Protein AF-A0A965AU71-F1 (afdb_monomer_lite)

Foldseek 3Di:
DDQPQDAPCPVAAADEADEAEAREAEHEYFDQDQDEHEHCEEYAHYYLAYEDDWQYHYEYNAEYHYAHVAHQEFAESYEDEYAAVTEYEYEYDDAHEYEAFAQFHAAADQHRKRYEYYDQPHNYEYEYEYEQYEYEYFFEGYDDADYAEYKSYEAARYEYEYAAQYEYEHWFEFYAYDANHATERYEHHHQYEYEDNHPDDYAYYYHHFAHGHHHHYRYHQPPPDPRGHYYDYDPHD

pLDDT: mean 82.06, std 15.92, range [29.5, 98.69]

Secondary structure (DSSP, 8-state):
------EE--TT-B-S-EEEEEEEEEEEES-SSSS-EEE-S-EEEEEEEEEEPTT-EEEESS-EEEEE---SSSS-SEEE---TT-EEEEEE-TT-EEEEEEE--SSS-TT--SEEEE-SS-SSEEEEEESSSEEEEEEE----S--S---SEEEESEEEEESSS-EEEEEEEPPP--TT----SEEEETT-EEEE---SS---EEEEEEE--TTS-SEE----SSS--EEEE-S--

Structure (mmCIF, N/CA/C/O backbone):
data_AF-A0A965AU71-F1
#
_entry.id   AF-A0A965AU71-F1
#
loop_
_atom_site.group_PDB
_atom_site.id
_atom_site.type_symbol
_atom_site.label_atom_id
_atom_site.label_alt_id
_atom_site.label_comp_id
_atom_site.label_asym_id
_atom_site.label_entity_id
_atom_site.label_seq_id
_atom_site.pdbx_PDB_ins_code
_atom_site.Cartn_x
_atom_site.Cartn_y
_atom_site.Cartn_z
_atom_site.occupancy
_atom_site.B_iso_or_equiv
_atom_site.auth_seq_id
_atom_site.auth_comp_id
_atom_site.auth_asym_id
_atom_site.auth_atom_id
_atom_site.pdbx_PDB_model_num
ATOM 1 N N . MET A 1 1 ? -7.352 -20.863 -22.793 1.00 37.06 1 MET A 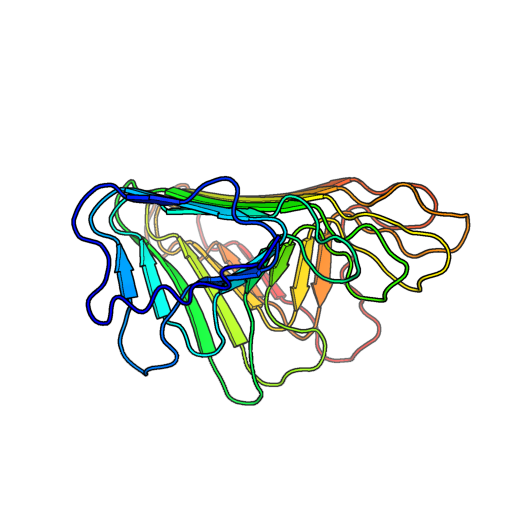N 1
ATOM 2 C CA . MET A 1 1 ? -8.181 -20.993 -21.578 1.00 37.06 1 MET A CA 1
ATOM 3 C C . MET A 1 1 ? -8.833 -19.645 -21.341 1.00 37.06 1 MET A C 1
ATOM 5 O O . MET A 1 1 ? -8.141 -18.645 -21.447 1.00 37.06 1 MET A O 1
ATOM 9 N N . SER A 1 2 ? -10.155 -19.608 -21.180 1.00 29.50 2 SER A N 1
ATOM 10 C CA . SER A 1 2 ? -10.911 -18.359 -21.026 1.00 29.50 2 SER A CA 1
ATOM 11 C C . SER A 1 2 ? -10.696 -17.820 -19.614 1.00 29.50 2 SER A C 1
ATOM 13 O O . SER A 1 2 ? -11.032 -18.515 -18.660 1.00 29.50 2 SER A O 1
ATOM 15 N N . ALA A 1 3 ? -10.133 -16.619 -19.484 1.00 33.50 3 ALA A N 1
ATOM 16 C CA . ALA A 1 3 ? -10.030 -15.927 -18.205 1.00 33.50 3 ALA A CA 1
ATOM 17 C C . ALA A 1 3 ? -11.443 -15.589 -17.706 1.00 33.50 3 ALA A C 1
ATOM 19 O O . ALA A 1 3 ? -12.205 -14.911 -18.397 1.00 33.50 3 ALA A O 1
ATOM 20 N N . ILE A 1 4 ? -11.809 -16.089 -16.527 1.00 35.84 4 ILE A N 1
ATOM 21 C CA . ILE A 1 4 ? -12.974 -15.599 -15.793 1.00 35.84 4 ILE A CA 1
ATOM 22 C C . ILE A 1 4 ? -12.465 -14.416 -14.971 1.00 35.84 4 ILE A C 1
ATOM 24 O O . ILE A 1 4 ? -12.012 -14.581 -13.845 1.00 35.84 4 ILE A O 1
ATOM 28 N N . GLY A 1 5 ? -12.504 -13.219 -15.559 1.00 35.56 5 GLY A N 1
ATOM 29 C CA . GLY A 1 5 ? -12.434 -11.979 -14.791 1.00 35.56 5 GLY A CA 1
ATOM 30 C C . GLY A 1 5 ? -13.733 -11.842 -14.001 1.00 35.56 5 GLY A C 1
ATOM 31 O O . GLY A 1 5 ? -14.741 -11.389 -14.539 1.00 35.56 5 GLY A O 1
ATOM 32 N N . GLY A 1 6 ? -13.742 -12.327 -12.761 1.00 40.03 6 GLY A N 1
ATOM 33 C CA . GLY A 1 6 ? -14.883 -12.206 -11.859 1.00 40.03 6 GLY A CA 1
ATOM 34 C C . GLY A 1 6 ? -14.802 -10.900 -11.077 1.00 40.03 6 GLY A C 1
ATOM 35 O O . GLY A 1 6 ? -13.859 -10.700 -10.318 1.00 40.03 6 GLY A O 1
ATOM 36 N N . SER A 1 7 ? -15.790 -10.017 -11.230 1.00 43.47 7 SER A N 1
ATOM 37 C CA . SER A 1 7 ? -16.005 -8.929 -10.276 1.00 43.47 7 SER A CA 1
ATOM 38 C C . SER A 1 7 ? -16.750 -9.484 -9.060 1.00 43.47 7 SER A C 1
ATOM 40 O O . SER A 1 7 ? -17.870 -9.988 -9.171 1.00 43.47 7 SER A O 1
ATOM 42 N N . LEU A 1 8 ? -16.133 -9.423 -7.877 1.00 53.59 8 LEU A N 1
ATOM 43 C CA . LEU A 1 8 ? -16.796 -9.821 -6.636 1.00 53.59 8 LEU A CA 1
ATOM 44 C C . LEU A 1 8 ? -17.618 -8.639 -6.103 1.00 53.59 8 LEU A C 1
ATOM 46 O O . LEU A 1 8 ? -17.153 -7.842 -5.293 1.00 53.59 8 LEU A O 1
ATOM 50 N N . GLY A 1 9 ? -18.854 -8.518 -6.583 1.00 44.34 9 GLY A N 1
ATOM 51 C CA . GLY A 1 9 ? -19.813 -7.514 -6.121 1.00 44.34 9 GLY A CA 1
ATOM 52 C C . GLY A 1 9 ? -20.724 -8.037 -5.011 1.00 44.34 9 GLY A C 1
ATOM 53 O O . GLY A 1 9 ? -21.905 -8.265 -5.259 1.00 44.34 9 GLY A O 1
ATOM 54 N N . VAL A 1 10 ? -20.220 -8.232 -3.787 1.00 50.44 10 VAL A N 1
ATOM 55 C CA . VAL A 1 10 ? -21.096 -8.520 -2.631 1.00 50.44 10 VAL A CA 1
ATOM 56 C C . VAL A 1 10 ? -21.539 -7.192 -2.017 1.00 50.44 10 VAL A C 1
ATOM 58 O O . VAL A 1 10 ? -20.874 -6.633 -1.157 1.00 50.44 10 VAL A O 1
ATOM 61 N N . ALA A 1 11 ? -22.661 -6.638 -2.473 1.00 45.75 11 ALA A N 1
ATOM 62 C CA . ALA A 1 11 ? -23.110 -5.286 -2.107 1.00 45.75 11 ALA A CA 1
ATOM 63 C C . ALA A 1 11 ? -23.282 -5.012 -0.589 1.00 45.75 11 ALA A C 1
ATOM 65 O O . ALA A 1 11 ? -23.458 -3.861 -0.210 1.00 45.75 11 ALA A O 1
ATOM 66 N N . ASN A 1 12 ? -23.205 -6.034 0.276 1.00 57.53 12 ASN A N 1
ATOM 67 C CA . ASN A 1 12 ? -23.340 -5.925 1.734 1.00 57.53 12 ASN A CA 1
ATOM 68 C C . ASN A 1 12 ? -22.156 -6.527 2.517 1.00 57.53 12 ASN A C 1
ATOM 70 O O . ASN A 1 12 ? -22.297 -6.821 3.704 1.00 57.53 12 ASN A O 1
ATOM 74 N N . GLY A 1 13 ? -20.999 -6.709 1.873 1.00 65.75 13 GLY A N 1
ATOM 75 C CA . GLY A 1 13 ? -19.811 -7.237 2.538 1.00 65.75 13 GLY A CA 1
ATOM 76 C C . GLY A 1 13 ? -19.739 -8.767 2.614 1.00 65.75 13 GLY A C 1
ATOM 77 O O . GLY A 1 13 ? -20.580 -9.476 2.061 1.00 65.75 13 GLY A O 1
ATOM 78 N N . VAL A 1 14 ? -18.709 -9.280 3.293 1.00 72.94 14 VAL A N 1
ATOM 79 C CA . VAL A 1 14 ? -18.477 -10.723 3.494 1.00 72.94 14 VAL A CA 1
ATOM 80 C C . VAL A 1 14 ? -18.813 -11.103 4.932 1.00 72.94 14 VAL A C 1
ATOM 82 O O . VAL A 1 14 ? -18.204 -10.593 5.871 1.00 72.94 14 VAL A O 1
ATOM 85 N N . ILE A 1 15 ? -19.762 -12.024 5.109 1.00 71.94 15 ILE A N 1
ATOM 86 C CA . ILE A 1 15 ? -20.088 -12.631 6.406 1.00 71.94 15 ILE A CA 1
ATOM 87 C C . ILE A 1 15 ? -19.659 -14.099 6.341 1.00 71.94 15 ILE A C 1
ATOM 89 O O . ILE A 1 15 ? -20.289 -14.895 5.648 1.00 71.94 15 ILE A O 1
ATOM 93 N N . GLY A 1 16 ? -18.580 -14.442 7.047 1.00 74.88 16 GLY A N 1
ATOM 94 C CA . GLY A 1 16 ? -17.940 -15.761 6.992 1.00 74.88 16 GLY A CA 1
ATOM 95 C C . GLY A 1 16 ? -16.579 -15.730 6.295 1.00 74.88 16 GLY A C 1
ATOM 96 O O . GLY A 1 16 ? -16.096 -14.662 5.929 1.00 74.88 16 GLY A O 1
ATOM 97 N N . ASN A 1 17 ? -15.966 -16.905 6.145 1.00 84.62 17 ASN A N 1
ATOM 98 C CA . ASN A 1 17 ? -14.625 -17.028 5.580 1.00 84.62 17 ASN A CA 1
ATOM 99 C C . ASN A 1 17 ? -14.702 -17.348 4.085 1.00 84.62 17 ASN A C 1
ATOM 101 O O . ASN A 1 17 ? -15.377 -18.301 3.691 1.00 84.62 17 ASN A O 1
ATOM 105 N N . VAL A 1 18 ? -14.018 -16.556 3.264 1.00 84.94 18 VAL A N 1
ATOM 106 C CA . VAL A 1 18 ? -13.970 -16.692 1.807 1.00 84.94 18 VAL A CA 1
ATOM 107 C C . VAL A 1 18 ? -12.518 -16.675 1.350 1.00 84.94 18 VAL A C 1
ATOM 109 O O . VAL A 1 18 ? -11.761 -15.764 1.677 1.00 84.94 18 VAL A O 1
ATOM 112 N N . GLU A 1 19 ? -12.149 -17.662 0.544 1.00 88.00 19 GLU A N 1
ATOM 113 C CA . GLU A 1 19 ? -10.845 -17.743 -0.104 1.00 88.00 19 GLU A CA 1
ATOM 114 C C . GLU A 1 19 ? -11.047 -17.848 -1.614 1.00 88.00 19 GLU A C 1
ATOM 116 O O . GLU A 1 19 ? -11.775 -18.714 -2.104 1.00 88.00 19 GLU A O 1
ATOM 121 N N . LEU A 1 20 ? -10.419 -16.931 -2.341 1.00 84.56 20 LEU A N 1
ATOM 122 C CA . LEU A 1 20 ? -10.340 -16.919 -3.791 1.00 84.56 20 LEU A CA 1
ATOM 123 C C . LEU A 1 20 ? -8.860 -16.926 -4.154 1.00 84.56 20 LEU A C 1
ATOM 125 O O . LEU A 1 20 ? -8.195 -15.911 -3.987 1.00 84.56 20 LEU A O 1
ATOM 129 N N . SER A 1 21 ? -8.338 -18.054 -4.614 1.00 84.88 21 SER A N 1
ATOM 130 C CA . SER A 1 21 ? -6.924 -18.227 -4.951 1.00 84.88 21 SER A CA 1
ATOM 131 C C . SER A 1 21 ? -6.742 -18.581 -6.425 1.00 84.88 21 SER A C 1
ATOM 133 O O . SER A 1 21 ? -7.677 -19.020 -7.096 1.00 84.88 21 SER A O 1
ATOM 135 N N . ASP A 1 22 ? -5.529 -18.347 -6.927 1.00 81.00 22 ASP A N 1
ATOM 136 C CA . ASP A 1 22 ? -5.089 -18.718 -8.275 1.00 81.00 22 ASP A CA 1
ATOM 137 C C . ASP A 1 22 ? -5.961 -18.152 -9.413 1.00 81.00 22 ASP A C 1
ATOM 139 O O . ASP A 1 22 ? -6.142 -18.776 -10.464 1.00 81.00 22 ASP A O 1
ATOM 143 N N . ILE A 1 23 ? -6.504 -16.941 -9.226 1.00 83.50 23 ILE A N 1
ATOM 144 C CA . ILE A 1 23 ? -7.216 -16.238 -10.296 1.00 83.50 23 ILE A CA 1
ATOM 145 C C . ILE A 1 23 ? -6.199 -15.806 -11.360 1.00 83.50 23 ILE A C 1
ATOM 147 O O . ILE A 1 23 ? -5.400 -14.894 -11.148 1.00 83.50 23 ILE A O 1
ATOM 151 N N . GLY A 1 24 ? -6.269 -16.436 -12.534 1.00 79.62 24 GLY A N 1
ATOM 152 C CA . GLY A 1 24 ? -5.516 -15.998 -13.709 1.00 79.62 24 GLY A CA 1
ATOM 153 C C . GLY A 1 24 ? -5.956 -14.598 -14.147 1.00 79.62 24 GLY A C 1
ATOM 154 O O . GLY A 1 24 ? -7.133 -14.370 -14.441 1.00 79.62 24 GLY A O 1
ATOM 155 N N . GLY A 1 25 ? -5.009 -13.666 -14.209 1.00 84.25 25 GLY A N 1
ATOM 156 C CA . GLY A 1 25 ? -5.242 -12.265 -14.555 1.00 84.25 25 GLY A CA 1
ATOM 157 C C . GLY A 1 25 ? -5.664 -11.369 -13.380 1.00 84.25 25 GLY A C 1
ATOM 158 O O . GLY A 1 25 ? -5.135 -11.463 -12.275 1.00 84.25 25 GLY A O 1
ATOM 159 N N . LEU A 1 26 ? -6.570 -10.423 -13.651 1.00 86.25 26 LEU A N 1
ATOM 160 C CA . LEU A 1 26 ? -6.932 -9.353 -12.717 1.00 86.25 26 LEU A CA 1
ATOM 161 C C . LEU A 1 26 ? -8.184 -9.683 -11.904 1.00 86.25 26 LEU A C 1
ATOM 163 O O . LEU A 1 26 ? -9.252 -9.907 -12.478 1.00 86.25 26 LEU A O 1
ATOM 167 N N . ALA A 1 27 ? -8.072 -9.593 -10.583 1.00 88.25 27 ALA A N 1
ATOM 168 C CA . ALA A 1 27 ? -9.206 -9.540 -9.673 1.00 88.25 27 ALA A CA 1
ATOM 169 C C . ALA A 1 27 ? -9.480 -8.085 -9.270 1.00 88.25 27 ALA A C 1
ATOM 171 O O . ALA A 1 27 ? -8.596 -7.392 -8.774 1.00 88.25 27 ALA A O 1
ATOM 172 N N . THR A 1 28 ? -10.715 -7.618 -9.447 1.00 85.56 28 THR A N 1
ATOM 173 C CA . THR A 1 28 ? -11.141 -6.309 -8.935 1.00 85.56 28 THR A CA 1
ATOM 174 C C . THR A 1 28 ? -12.034 -6.507 -7.721 1.00 85.56 28 THR A C 1
ATOM 176 O O . THR A 1 28 ? -13.064 -7.183 -7.779 1.00 85.56 28 THR A O 1
ATOM 179 N N . PHE A 1 29 ? -11.612 -5.907 -6.619 1.00 76.31 29 PHE A N 1
ATOM 180 C CA . PHE A 1 29 ? -12.233 -5.943 -5.314 1.00 76.31 29 PHE A CA 1
ATOM 181 C C . PHE A 1 29 ? -12.847 -4.580 -4.975 1.00 76.31 29 PHE A C 1
ATOM 183 O O . PHE A 1 29 ? -12.249 -3.537 -5.212 1.00 76.31 29 PHE A O 1
ATOM 190 N N . GLY A 1 30 ? -14.038 -4.586 -4.381 1.00 67.81 30 GLY A N 1
ATOM 191 C CA . GLY A 1 30 ? -14.764 -3.373 -4.009 1.00 67.81 30 GLY A CA 1
ATOM 192 C C . GLY A 1 30 ? -15.897 -3.034 -4.977 1.00 67.81 30 GLY A C 1
ATOM 193 O O . GLY A 1 30 ? -15.848 -3.316 -6.173 1.00 67.81 30 GLY A O 1
ATOM 194 N N . VAL A 1 31 ? -16.955 -2.441 -4.430 1.00 61.59 31 VAL A N 1
ATOM 195 C CA . VAL A 1 31 ? -18.098 -1.940 -5.197 1.00 61.59 31 VAL A CA 1
ATOM 196 C C . VAL A 1 31 ? -17.953 -0.424 -5.277 1.00 61.59 31 VAL A C 1
ATOM 198 O O . VAL A 1 31 ? -17.814 0.225 -4.243 1.00 61.59 31 VAL A O 1
ATOM 201 N N . ALA A 1 32 ? -17.991 0.141 -6.487 1.00 58.44 32 ALA A N 1
ATOM 202 C CA . ALA A 1 32 ? -17.970 1.586 -6.738 1.00 58.44 32 ALA A CA 1
ATOM 203 C C . ALA A 1 32 ? -19.308 2.241 -6.336 1.00 58.44 32 ALA A C 1
ATOM 205 O O . ALA A 1 32 ? -20.034 2.808 -7.151 1.00 58.44 32 ALA A O 1
ATOM 206 N N . THR A 1 33 ? -19.682 2.097 -5.071 1.00 54.28 33 THR A N 1
ATOM 207 C CA . THR A 1 33 ? -20.879 2.677 -4.466 1.00 54.28 33 THR A CA 1
ATOM 208 C C . THR A 1 33 ? -20.464 3.339 -3.165 1.00 54.28 33 THR A C 1
ATOM 210 O O . THR A 1 33 ? -19.615 2.811 -2.457 1.00 54.28 33 THR A O 1
ATOM 213 N N . SER A 1 34 ? -21.083 4.465 -2.815 1.00 54.94 34 SER A N 1
ATOM 214 C CA . SER A 1 34 ? -20.797 5.266 -1.613 1.00 54.94 34 SER A CA 1
ATOM 215 C C . SER A 1 34 ? -21.120 4.574 -0.273 1.00 54.94 34 SER A C 1
ATOM 217 O O . SER A 1 34 ? -21.373 5.244 0.726 1.00 54.94 34 SER A O 1
ATOM 219 N N . THR A 1 35 ? -21.203 3.246 -0.248 1.00 63.34 35 THR A N 1
ATOM 220 C CA . THR A 1 35 ? -21.517 2.417 0.915 1.00 63.34 35 THR A CA 1
ATOM 221 C C . THR A 1 35 ? -20.302 1.587 1.299 1.00 63.34 35 THR A C 1
ATOM 223 O O . THR A 1 35 ? -19.661 0.984 0.442 1.00 63.34 35 THR A O 1
ATOM 226 N N . ASN A 1 36 ? -20.017 1.528 2.600 1.00 73.44 36 ASN A N 1
ATOM 227 C CA . ASN A 1 36 ? -18.906 0.751 3.137 1.00 73.44 36 ASN A CA 1
ATOM 228 C C . ASN A 1 36 ? -19.080 -0.749 2.842 1.00 73.44 36 ASN A C 1
ATOM 230 O O . ASN A 1 36 ? -20.127 -1.330 3.124 1.00 73.44 36 ASN A O 1
ATOM 234 N N . TYR A 1 37 ? -18.024 -1.384 2.349 1.00 81.38 37 TYR A N 1
ATOM 235 C CA . TYR A 1 37 ? -17.887 -2.824 2.210 1.00 81.38 37 TYR A CA 1
ATOM 236 C C . TYR A 1 37 ? -17.273 -3.398 3.491 1.00 81.38 37 TYR A C 1
ATOM 238 O O . TYR A 1 37 ? -16.083 -3.223 3.754 1.00 81.38 37 TYR A O 1
ATOM 246 N N . SER A 1 38 ? -18.084 -4.061 4.315 1.00 84.94 38 SER A N 1
ATOM 247 C CA . SER A 1 38 ? -17.618 -4.647 5.577 1.00 84.94 38 SER A CA 1
ATOM 248 C C . SER A 1 38 ? -17.209 -6.108 5.402 1.00 84.94 38 SER A C 1
ATOM 250 O O . SER A 1 38 ? -17.919 -6.898 4.788 1.00 84.94 38 SER A O 1
ATOM 252 N N . ILE A 1 39 ? -16.073 -6.495 5.963 1.00 84.81 39 ILE A N 1
ATOM 253 C CA . ILE A 1 39 ? -15.628 -7.888 6.006 1.00 84.81 39 ILE A CA 1
ATOM 254 C C . ILE A 1 39 ? -15.743 -8.333 7.457 1.00 84.81 39 ILE A C 1
ATOM 256 O O . ILE A 1 39 ? -14.943 -7.913 8.281 1.00 84.81 39 ILE A O 1
ATOM 260 N N . GLY A 1 40 ? -16.766 -9.117 7.789 1.00 82.25 40 GLY A N 1
ATOM 261 C CA . GLY A 1 40 ? -16.994 -9.605 9.151 1.00 82.25 40 GLY A CA 1
ATOM 262 C C . GLY A 1 40 ? -16.248 -10.901 9.485 1.00 82.25 40 GLY A C 1
ATOM 263 O O . GLY A 1 40 ? -15.969 -11.141 10.655 1.00 82.25 40 GLY A O 1
ATOM 264 N N . GLY A 1 41 ? -15.949 -11.734 8.481 1.00 84.69 41 GLY A N 1
ATOM 265 C CA . GLY A 1 41 ? -15.092 -12.924 8.610 1.00 84.69 41 GLY A CA 1
ATOM 266 C C . GLY A 1 41 ? -13.742 -12.734 7.920 1.00 84.69 41 GLY A C 1
ATOM 267 O O . GLY A 1 41 ? -13.311 -11.602 7.727 1.00 84.69 41 GLY A O 1
ATOM 268 N N . ASP A 1 42 ? -13.077 -13.821 7.536 1.00 89.75 42 ASP A N 1
ATOM 269 C CA . ASP A 1 42 ? -11.808 -13.736 6.808 1.00 89.75 42 ASP A CA 1
ATOM 270 C C . ASP A 1 42 ? -12.036 -13.705 5.287 1.00 89.75 42 ASP A C 1
ATOM 272 O O . ASP A 1 42 ? -12.794 -14.505 4.746 1.00 89.75 42 ASP A O 1
ATOM 276 N N . LEU A 1 43 ? -11.363 -12.809 4.570 1.00 90.12 43 LEU A N 1
ATOM 277 C CA . LEU A 1 43 ? -11.359 -12.756 3.110 1.00 90.12 43 LEU A CA 1
ATOM 278 C C . LEU A 1 43 ? -9.925 -12.808 2.591 1.00 90.12 43 LEU A C 1
ATOM 280 O O . LEU A 1 43 ? -9.109 -11.950 2.912 1.00 90.12 43 LEU A O 1
ATOM 284 N N . THR A 1 44 ? -9.631 -13.786 1.741 1.00 92.25 44 THR A N 1
ATOM 285 C CA . THR A 1 44 ? -8.364 -13.874 1.007 1.00 92.25 44 THR A CA 1
ATOM 286 C C . THR A 1 44 ? -8.625 -13.858 -0.493 1.00 92.25 44 THR A C 1
ATOM 288 O O . THR A 1 44 ? -9.466 -14.609 -0.985 1.00 92.25 44 THR A O 1
ATOM 291 N N . VAL A 1 45 ? -7.910 -12.994 -1.212 1.00 91.81 45 VAL A N 1
ATOM 292 C CA . VAL A 1 45 ? -7.948 -12.871 -2.672 1.00 91.81 45 VAL A CA 1
ATOM 293 C C . VAL A 1 45 ? -6.524 -12.978 -3.208 1.00 91.81 45 VAL A C 1
ATOM 295 O O . VAL A 1 45 ? -5.680 -12.155 -2.871 1.00 91.81 45 VAL A O 1
ATOM 298 N N . GLY A 1 46 ? -6.269 -13.975 -4.047 1.00 93.50 46 GLY A N 1
ATOM 299 C CA . GLY A 1 46 ? -5.016 -14.216 -4.752 1.00 93.50 46 GLY A CA 1
ATOM 300 C C . GLY A 1 46 ? -5.238 -14.229 -6.262 1.00 93.50 46 GLY A C 1
ATOM 301 O O . GLY A 1 46 ? -6.054 -15.005 -6.766 1.00 93.50 46 GLY A O 1
ATOM 302 N N . ALA A 1 47 ? -4.514 -13.374 -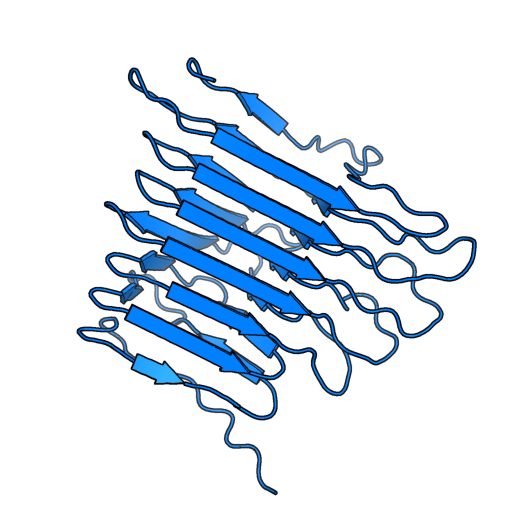6.980 1.00 92.38 47 ALA A N 1
ATOM 303 C CA . ALA A 1 47 ? -4.582 -13.255 -8.434 1.00 92.38 47 ALA A CA 1
ATOM 304 C C . ALA A 1 47 ? -3.209 -12.888 -9.027 1.00 92.38 47 ALA A C 1
ATOM 306 O O . ALA A 1 47 ? -2.250 -12.641 -8.292 1.00 92.38 47 ALA A O 1
ATOM 307 N N . GLU A 1 48 ? -3.095 -12.812 -10.355 1.00 91.38 48 GLU A N 1
ATOM 308 C CA . GLU A 1 48 ? -1.913 -12.189 -10.975 1.00 91.38 48 GLU A CA 1
ATOM 309 C C . GLU A 1 48 ? -1.828 -10.699 -10.610 1.00 91.38 48 GLU A C 1
ATOM 311 O O . GLU A 1 48 ? -0.758 -10.201 -10.274 1.00 91.38 48 GLU A O 1
ATOM 316 N N . GLY A 1 49 ? -2.967 -10.001 -10.606 1.00 91.44 49 GLY A N 1
ATOM 317 C CA . GLY A 1 49 ? -3.083 -8.647 -10.069 1.00 91.44 49 GLY A CA 1
ATOM 318 C C . GLY A 1 49 ? -4.388 -8.450 -9.306 1.00 91.44 49 GLY A C 1
ATOM 319 O O . GLY A 1 49 ? -5.420 -9.009 -9.686 1.00 91.44 49 GLY A O 1
ATOM 320 N N . VAL A 1 50 ? -4.360 -7.641 -8.251 1.00 93.31 50 VAL A N 1
ATOM 321 C CA . VAL A 1 50 ? -5.537 -7.316 -7.435 1.00 93.31 50 VAL A CA 1
ATOM 322 C C . VAL A 1 50 ? -5.733 -5.808 -7.392 1.00 93.31 50 VAL A C 1
ATOM 324 O O . VAL A 1 50 ? -4.821 -5.081 -7.032 1.00 93.31 50 VAL A O 1
ATOM 327 N N . VAL A 1 51 ? -6.935 -5.333 -7.710 1.00 92.62 51 VAL A N 1
ATOM 328 C CA . VAL A 1 51 ? -7.275 -3.903 -7.677 1.00 92.62 51 VAL A CA 1
ATOM 329 C C . VAL A 1 51 ? -8.378 -3.673 -6.663 1.00 92.62 51 VAL A C 1
ATOM 331 O O . VAL A 1 51 ? -9.465 -4.223 -6.817 1.00 92.62 51 VAL A O 1
ATOM 334 N N . VAL A 1 52 ? -8.147 -2.821 -5.670 1.00 92.44 52 VAL A N 1
ATOM 335 C CA . VAL A 1 52 ? -9.226 -2.205 -4.898 1.00 92.44 52 VAL A CA 1
ATOM 336 C C . VAL A 1 52 ? -9.790 -1.057 -5.722 1.00 92.44 52 VAL A C 1
ATOM 338 O O . VAL A 1 52 ? -9.083 -0.101 -6.027 1.00 92.44 52 VAL A O 1
ATOM 341 N N . ALA A 1 53 ? -11.055 -1.168 -6.116 1.00 90.75 53 ALA A N 1
ATOM 342 C CA . ALA A 1 53 ? -11.701 -0.223 -7.012 1.00 90.75 53 ALA A CA 1
ATOM 343 C C . ALA A 1 53 ? -11.739 1.196 -6.428 1.00 90.75 53 ALA A C 1
ATOM 345 O O . ALA A 1 53 ? -11.953 1.396 -5.230 1.00 90.75 53 ALA A O 1
ATOM 346 N N . ALA A 1 54 ? -11.612 2.192 -7.303 1.00 90.62 54 ALA A N 1
ATOM 347 C CA . ALA A 1 54 ? -11.729 3.584 -6.905 1.00 90.62 54 ALA A CA 1
ATOM 348 C C . ALA A 1 54 ? -13.102 3.885 -6.281 1.00 90.62 54 ALA A C 1
ATOM 350 O O . ALA A 1 54 ? -14.129 3.355 -6.714 1.00 90.62 54 ALA A O 1
ATOM 351 N N . ASN A 1 55 ? -13.117 4.773 -5.285 1.00 90.50 55 ASN A N 1
ATOM 352 C CA . ASN A 1 55 ? -14.293 5.100 -4.471 1.00 90.50 55 ASN A CA 1
ATOM 353 C C . ASN A 1 55 ? -14.821 3.948 -3.600 1.00 90.50 55 ASN A C 1
ATOM 355 O O . ASN A 1 55 ? -15.913 4.060 -3.041 1.00 90.50 55 ASN A O 1
ATOM 359 N N . ALA A 1 56 ? -14.073 2.850 -3.467 1.00 89.81 56 ALA A N 1
ATOM 360 C CA . ALA A 1 56 ? -14.408 1.812 -2.506 1.00 89.81 56 ALA A CA 1
ATOM 361 C C . ALA A 1 56 ? -14.048 2.267 -1.087 1.00 89.81 56 ALA A C 1
ATOM 363 O O . ALA A 1 56 ? -12.968 2.803 -0.847 1.00 89.81 56 ALA A O 1
ATOM 364 N N . ALA A 1 57 ? -14.933 1.995 -0.132 1.00 90.56 57 ALA A N 1
ATOM 365 C CA . ALA A 1 57 ? -14.648 2.129 1.290 1.00 90.56 57 ALA A CA 1
ATOM 366 C C . ALA A 1 57 ? -14.728 0.747 1.937 1.00 90.56 57 ALA A C 1
ATOM 368 O O . ALA A 1 57 ? -15.813 0.190 2.062 1.00 90.56 57 ALA A O 1
ATOM 369 N N . VAL A 1 58 ? -13.596 0.167 2.318 1.00 90.19 58 VAL A N 1
ATOM 370 C CA . VAL A 1 58 ? -13.496 -1.199 2.845 1.00 90.19 58 VAL A CA 1
ATOM 371 C C . VAL A 1 58 ? -13.195 -1.149 4.335 1.00 90.19 58 VAL A C 1
ATOM 373 O O . VAL A 1 58 ? -12.255 -0.483 4.761 1.00 90.19 58 VAL A O 1
ATOM 376 N N . ILE A 1 59 ? -13.971 -1.883 5.131 1.00 90.50 59 ILE A N 1
ATOM 377 C CA . ILE A 1 59 ? -13.769 -2.009 6.576 1.00 90.50 59 ILE A CA 1
ATOM 378 C C . ILE A 1 59 ? -13.573 -3.484 6.920 1.00 90.50 59 ILE A C 1
ATOM 380 O O . ILE A 1 59 ? -14.515 -4.277 6.872 1.00 90.50 59 ILE A O 1
ATOM 384 N N . ALA A 1 60 ? -12.349 -3.841 7.292 1.00 90.56 60 ALA A N 1
ATOM 385 C CA . ALA A 1 60 ? -11.982 -5.165 7.765 1.00 90.56 60 ALA A CA 1
ATOM 386 C C . ALA A 1 60 ? -12.317 -5.302 9.262 1.00 90.56 60 ALA A C 1
ATOM 388 O O . ALA A 1 60 ? -11.630 -4.764 10.136 1.00 90.56 60 ALA A O 1
ATOM 389 N N . GLY A 1 61 ? -13.430 -5.984 9.538 1.00 88.44 61 GLY A N 1
ATOM 390 C CA . GLY A 1 61 ? -13.830 -6.464 10.861 1.00 88.44 61 GLY A CA 1
ATOM 391 C C . GLY A 1 61 ? -13.288 -7.865 11.176 1.00 88.44 61 GLY A C 1
ATOM 392 O O . GLY A 1 61 ? -13.056 -8.152 12.343 1.00 88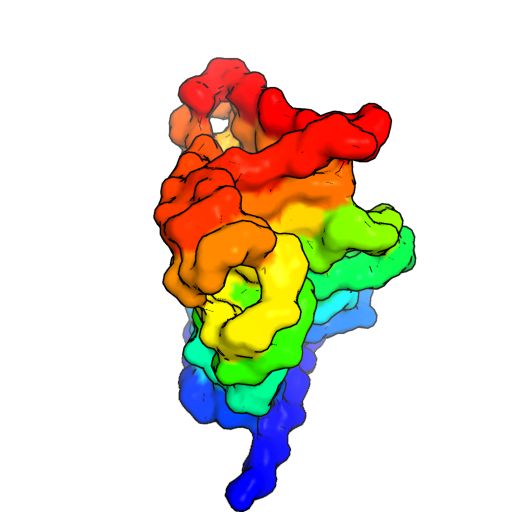.44 61 GLY A O 1
ATOM 393 N N . GLY A 1 62 ? -13.015 -8.693 10.163 1.00 88.94 62 GLY A N 1
ATOM 394 C CA . GLY A 1 62 ? -12.148 -9.880 10.208 1.00 88.94 62 GLY A CA 1
ATOM 395 C C . GLY A 1 62 ? -10.904 -9.691 9.329 1.00 88.94 62 GLY A C 1
ATOM 396 O O . GLY A 1 62 ? -10.612 -8.560 8.930 1.00 88.94 62 GLY A O 1
ATOM 397 N N . ASN A 1 63 ? -10.135 -10.748 9.049 1.00 93.19 63 ASN A N 1
ATOM 398 C CA . ASN A 1 63 ? -8.876 -10.592 8.312 1.00 93.19 63 ASN A CA 1
ATOM 399 C C . ASN A 1 63 ? -9.108 -10.393 6.808 1.00 93.19 63 ASN A C 1
ATOM 401 O O . ASN A 1 63 ? -9.916 -11.089 6.204 1.00 93.19 63 ASN A O 1
ATOM 405 N N . LEU A 1 64 ? -8.366 -9.479 6.185 1.00 94.00 64 LEU A N 1
ATOM 406 C CA . LEU A 1 64 ? -8.354 -9.269 4.738 1.00 94.00 64 LEU A CA 1
ATOM 407 C C . LEU A 1 64 ? -6.937 -9.471 4.199 1.00 94.00 64 LEU A C 1
ATOM 409 O O . LEU A 1 64 ? -6.017 -8.775 4.614 1.00 94.00 64 LEU A O 1
ATOM 413 N N . ALA A 1 65 ? -6.761 -10.371 3.237 1.00 95.62 65 ALA A N 1
ATOM 414 C CA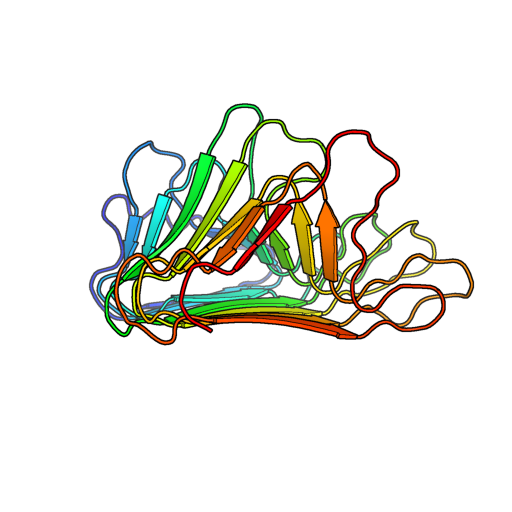 . ALA A 1 65 ? -5.508 -10.555 2.515 1.00 95.62 65 ALA A CA 1
ATOM 415 C C . ALA A 1 65 ? -5.729 -10.409 1.006 1.00 95.62 65 ALA A C 1
ATOM 417 O O . ALA A 1 65 ? -6.523 -11.137 0.414 1.00 95.62 65 ALA A O 1
ATOM 418 N N . LEU A 1 66 ? -5.015 -9.474 0.383 1.00 95.88 66 LEU A N 1
ATOM 419 C CA . LEU A 1 66 ? -4.992 -9.248 -1.059 1.00 95.88 66 LEU A CA 1
ATOM 420 C C . LEU A 1 66 ? -3.585 -9.561 -1.567 1.00 95.88 66 LEU A C 1
ATOM 422 O O . LEU A 1 66 ? -2.624 -8.927 -1.138 1.00 95.88 66 LEU A O 1
ATOM 426 N N . THR A 1 67 ? -3.466 -10.558 -2.441 1.00 96.75 67 THR A N 1
ATOM 427 C CA . THR A 1 67 ? -2.191 -11.025 -2.989 1.00 96.75 67 THR A CA 1
ATOM 428 C C . THR A 1 67 ? -2.175 -10.929 -4.510 1.00 96.75 67 THR A C 1
ATOM 430 O O . THR A 1 67 ? -2.936 -11.618 -5.188 1.00 96.75 67 THR A O 1
ATOM 433 N N . GLY A 1 68 ? -1.285 -10.092 -5.038 1.00 95.06 68 GLY A N 1
ATOM 434 C CA . GLY A 1 68 ? -0.958 -10.010 -6.457 1.00 95.06 68 GLY A CA 1
ATOM 435 C C . GLY A 1 68 ? 0.378 -10.681 -6.734 1.00 95.06 68 GLY A C 1
ATOM 436 O O . GLY A 1 68 ? 1.383 -10.331 -6.124 1.00 95.06 68 GLY A O 1
ATOM 437 N N . THR A 1 69 ? 0.399 -11.656 -7.634 1.00 91.69 69 THR A N 1
ATOM 438 C CA . THR A 1 69 ? 1.599 -12.465 -7.917 1.00 91.69 69 THR A CA 1
ATOM 439 C C . THR A 1 69 ? 2.444 -11.947 -9.080 1.00 91.69 69 THR A C 1
ATOM 441 O O . THR A 1 69 ? 3.519 -12.490 -9.333 1.00 91.69 69 THR A O 1
ATOM 444 N N . GLY A 1 70 ? 1.994 -10.879 -9.735 1.00 86.12 70 GLY A N 1
ATOM 445 C CA . GLY A 1 70 ? 2.629 -10.283 -10.899 1.00 86.12 70 GLY A CA 1
ATOM 446 C C . GLY A 1 70 ? 1.856 -10.614 -12.163 1.00 86.12 70 GLY A C 1
ATOM 447 O O . GLY A 1 70 ? 1.650 -11.776 -12.517 1.00 86.12 70 GLY A O 1
ATOM 448 N N . ARG A 1 71 ? 1.406 -9.569 -12.858 1.00 81.19 71 ARG A N 1
ATOM 449 C CA . ARG A 1 71 ? 0.643 -9.713 -14.098 1.00 81.19 71 ARG A CA 1
ATOM 450 C C . ARG A 1 71 ? 1.535 -10.190 -15.224 1.00 81.19 71 ARG A C 1
ATOM 452 O O . ARG A 1 71 ? 2.644 -9.688 -15.409 1.00 81.19 71 ARG A O 1
ATOM 459 N N . THR A 1 72 ? 0.993 -11.090 -16.043 1.00 76.06 72 THR A N 1
ATOM 460 C CA . THR A 1 72 ? 1.574 -11.395 -17.351 1.00 76.06 72 THR A CA 1
ATOM 461 C C . THR A 1 72 ? 1.443 -10.145 -18.236 1.00 76.06 72 THR A C 1
ATOM 463 O O . THR A 1 72 ? 0.443 -9.962 -18.930 1.00 76.06 72 THR A O 1
ATOM 466 N N . GLY A 1 73 ? 2.402 -9.220 -18.145 1.00 76.94 73 GLY A N 1
ATOM 467 C CA . GLY A 1 73 ? 2.304 -7.882 -18.731 1.00 76.94 73 GLY A CA 1
ATOM 468 C C . GLY A 1 73 ? 2.752 -6.781 -17.769 1.00 76.94 73 GLY A C 1
ATOM 469 O O . GLY A 1 73 ? 3.714 -6.952 -17.027 1.00 76.94 73 GLY A O 1
ATOM 470 N N . SER A 1 74 ? 2.054 -5.650 -17.825 1.00 82.31 74 SER A N 1
ATOM 471 C CA . SER A 1 74 ? 2.309 -4.447 -17.032 1.00 82.31 74 SER A CA 1
ATOM 472 C C . SER A 1 74 ? 1.316 -4.282 -15.884 1.00 82.31 74 SER A C 1
ATOM 474 O O . SER A 1 74 ? 0.154 -4.690 -16.011 1.00 82.31 74 SER A O 1
ATOM 476 N N . GLY A 1 75 ? 1.732 -3.588 -14.828 1.00 87.25 75 GLY A N 1
ATOM 477 C CA . GLY A 1 75 ? 0.851 -3.125 -13.756 1.00 87.25 75 GLY A CA 1
ATOM 478 C C . GLY A 1 75 ? 1.292 -3.586 -12.374 1.00 87.25 75 GLY A C 1
ATOM 479 O O . GLY A 1 75 ? 2.075 -4.532 -12.244 1.00 87.25 75 GLY A O 1
ATOM 480 N N . ALA A 1 76 ? 0.738 -2.932 -11.354 1.00 91.44 76 ALA A N 1
ATOM 481 C CA . ALA A 1 76 ? 1.023 -3.279 -9.978 1.00 91.44 76 ALA A CA 1
ATOM 482 C C . ALA A 1 76 ? 0.503 -4.679 -9.619 1.00 91.44 76 ALA A C 1
ATOM 484 O O . ALA A 1 76 ? -0.501 -5.156 -10.169 1.00 91.44 76 ALA A O 1
ATOM 485 N N . GLY A 1 77 ? 1.167 -5.329 -8.662 1.00 93.81 77 GLY A N 1
ATOM 486 C CA . GLY A 1 77 ? 0.670 -6.571 -8.072 1.00 93.81 77 GLY A CA 1
ATOM 487 C C . GLY A 1 77 ? -0.628 -6.331 -7.311 1.00 93.81 77 GLY A C 1
ATOM 488 O O . GLY A 1 77 ? -1.648 -6.976 -7.566 1.00 93.81 77 GLY A O 1
ATOM 489 N N . VAL A 1 78 ? -0.606 -5.362 -6.398 1.00 95.94 78 VAL A N 1
ATOM 490 C CA . VAL A 1 78 ? -1.806 -4.868 -5.717 1.00 95.94 78 VAL A CA 1
ATOM 491 C C . VAL A 1 78 ? -1.933 -3.368 -5.939 1.00 95.94 78 VAL A C 1
ATOM 493 O O . VAL A 1 78 ? -1.026 -2.619 -5.607 1.00 95.94 78 VAL A O 1
ATOM 496 N N . GLU A 1 79 ? -3.077 -2.928 -6.445 1.00 95.25 79 GLU A N 1
ATOM 497 C CA . GLU A 1 79 ? -3.396 -1.519 -6.669 1.00 95.25 79 GLU A CA 1
ATOM 498 C C . GLU A 1 79 ? -4.558 -1.107 -5.762 1.00 95.25 79 GLU A C 1
ATOM 500 O O . GLU A 1 79 ? -5.599 -1.767 -5.724 1.00 95.25 79 GLU A O 1
ATOM 505 N N . VAL A 1 80 ? -4.420 0.005 -5.047 1.00 95.94 80 VAL A N 1
ATOM 506 C CA . VAL A 1 80 ? -5.546 0.701 -4.419 1.00 95.94 80 VAL A CA 1
ATOM 507 C C . VAL A 1 80 ? -5.867 1.920 -5.266 1.00 95.94 80 VAL A C 1
ATOM 509 O O . VAL A 1 80 ? -5.278 2.988 -5.096 1.00 95.94 80 VAL A O 1
ATOM 512 N N . ALA A 1 81 ? -6.807 1.735 -6.190 1.00 93.25 81 ALA A N 1
ATOM 513 C CA . ALA A 1 81 ? -7.089 2.697 -7.238 1.00 93.25 81 ALA A CA 1
ATOM 514 C C . ALA A 1 81 ? -7.765 3.958 -6.694 1.00 93.25 81 ALA A C 1
ATOM 516 O O . ALA A 1 81 ? -8.546 3.935 -5.734 1.00 93.25 81 ALA A O 1
ATOM 517 N N . VAL A 1 82 ? -7.532 5.071 -7.381 1.00 92.50 82 VAL A N 1
ATOM 518 C CA . VAL A 1 82 ? -8.172 6.356 -7.110 1.00 92.50 82 VAL A CA 1
ATOM 519 C C . VAL A 1 82 ? -8.507 7.066 -8.419 1.00 92.50 82 VAL A C 1
ATOM 521 O O . VAL A 1 82 ? -7.837 6.889 -9.430 1.00 92.50 82 VAL A O 1
ATOM 524 N N . VAL A 1 83 ? -9.559 7.880 -8.409 1.00 91.94 83 VAL A N 1
ATOM 525 C CA . VAL A 1 83 ? -9.950 8.749 -9.531 1.00 91.94 83 VAL A CA 1
ATOM 526 C C . VAL A 1 83 ? -10.000 10.194 -9.059 1.00 91.94 83 VAL A C 1
ATOM 528 O O . VAL A 1 83 ? -10.158 10.435 -7.863 1.00 91.94 83 VAL A O 1
ATOM 531 N N . ASP A 1 84 ? -9.889 11.149 -9.980 1.00 92.88 84 ASP A N 1
ATOM 532 C CA . ASP A 1 84 ? -9.923 12.575 -9.647 1.00 92.88 84 ASP A CA 1
ATOM 533 C C . ASP A 1 84 ? -11.150 12.959 -8.811 1.00 92.88 84 ASP A C 1
ATOM 535 O O . ASP A 1 84 ? -12.286 12.593 -9.125 1.00 92.88 84 ASP A O 1
ATOM 539 N N . GLY A 1 85 ? -10.906 13.680 -7.712 1.00 90.19 85 GLY A N 1
ATOM 540 C CA . GLY A 1 85 ? -11.923 14.056 -6.723 1.00 90.19 85 GLY A CA 1
ATOM 541 C C . GLY A 1 85 ? -12.549 12.892 -5.937 1.00 90.19 85 GLY A C 1
ATOM 542 O O . GLY A 1 85 ? -13.427 13.127 -5.105 1.00 90.19 85 GLY A O 1
ATOM 543 N N . GLY A 1 86 ? -12.126 11.651 -6.191 1.00 90.94 86 GLY A N 1
ATOM 544 C CA . GLY A 1 86 ? -12.596 10.443 -5.522 1.00 90.94 86 GLY A CA 1
ATOM 545 C C . GLY A 1 86 ? -11.840 10.128 -4.233 1.00 90.94 86 GLY A C 1
ATOM 546 O O . GLY A 1 86 ? -10.751 10.645 -3.989 1.00 90.94 86 GLY A O 1
ATOM 547 N N . ASN A 1 87 ? -12.419 9.254 -3.406 1.00 91.94 87 ASN A N 1
ATOM 548 C CA . ASN A 1 87 ? -11.791 8.787 -2.169 1.00 91.94 87 ASN A CA 1
ATOM 549 C C . ASN A 1 87 ? -11.931 7.277 -2.020 1.00 91.94 87 ASN A C 1
ATOM 551 O O . ASN A 1 87 ? -13.049 6.778 -1.909 1.00 91.94 87 ASN A O 1
ATOM 555 N N . THR A 1 88 ? -10.810 6.570 -1.942 1.00 93.94 88 THR A N 1
ATOM 556 C CA . THR A 1 88 ? -10.779 5.129 -1.661 1.00 93.94 88 THR A CA 1
ATOM 557 C C . THR A 1 88 ? -10.236 4.913 -0.256 1.00 93.94 88 THR A C 1
ATOM 559 O O . THR A 1 88 ? -9.270 5.563 0.142 1.00 93.94 88 THR A O 1
ATOM 562 N N . SER A 1 89 ? -10.834 4.023 0.531 1.00 94.00 89 SER A N 1
ATOM 563 C CA . SER A 1 89 ? -10.364 3.747 1.886 1.00 94.00 89 SER A CA 1
ATOM 564 C C . SER A 1 89 ? -10.311 2.264 2.208 1.00 94.00 89 SER A C 1
ATOM 566 O O . SER A 1 89 ? -11.180 1.486 1.819 1.00 94.00 89 SER A O 1
ATOM 568 N N . LEU A 1 90 ? -9.273 1.883 2.948 1.00 94.56 90 LEU A N 1
ATOM 569 C CA . LEU A 1 90 ? -9.164 0.593 3.607 1.00 94.56 90 LEU A CA 1
ATOM 570 C C . LEU A 1 90 ? -8.903 0.848 5.088 1.00 94.56 90 LEU A C 1
ATOM 572 O O . LEU A 1 90 ? -7.907 1.470 5.459 1.00 94.56 90 LEU A O 1
ATOM 576 N N . ALA A 1 91 ? -9.807 0.366 5.930 1.00 93.56 91 ALA A N 1
ATOM 577 C CA . ALA A 1 91 ? -9.719 0.507 7.371 1.00 93.56 91 ALA A CA 1
ATOM 578 C C . ALA A 1 91 ? -9.752 -0.857 8.058 1.00 93.56 91 ALA A C 1
ATOM 580 O O . ALA A 1 91 ? -10.521 -1.737 7.669 1.00 93.56 91 ALA A O 1
ATOM 581 N N . VAL A 1 92 ? -8.957 -1.010 9.114 1.00 92.94 92 VAL A N 1
ATOM 582 C CA . VAL A 1 92 ? -8.986 -2.179 9.998 1.00 92.94 92 VAL A CA 1
ATOM 583 C C . VAL A 1 92 ? -9.493 -1.770 11.372 1.00 92.94 92 VAL A C 1
ATOM 585 O O . VAL A 1 92 ? -9.024 -0.788 11.954 1.00 92.94 92 VAL A O 1
ATOM 588 N N . THR A 1 93 ? -10.435 -2.552 11.893 1.00 88.88 93 THR A N 1
ATOM 589 C CA . THR A 1 93 ? -11.056 -2.346 13.208 1.00 88.88 93 THR A CA 1
ATOM 590 C C . THR A 1 93 ? -10.815 -3.552 14.113 1.00 88.88 93 THR A C 1
ATOM 592 O O . THR A 1 93 ? -10.555 -4.657 13.635 1.00 88.88 93 THR A O 1
ATOM 595 N N . GLY A 1 94 ? -10.891 -3.353 15.432 1.00 87.38 94 GLY A N 1
ATOM 596 C CA . GLY A 1 94 ? -10.655 -4.429 16.400 1.00 87.38 94 GLY A CA 1
ATOM 597 C C . GLY A 1 94 ? -9.245 -5.022 16.294 1.00 87.38 94 GLY A C 1
ATOM 598 O O . GLY A 1 94 ? -8.292 -4.303 16.027 1.00 87.38 94 GLY A O 1
ATOM 599 N N . SER A 1 95 ? -9.114 -6.333 16.510 1.00 88.25 95 SER A N 1
ATOM 600 C CA . SER A 1 95 ? -7.838 -7.067 16.454 1.00 88.25 95 SER A CA 1
ATOM 601 C C . SER A 1 95 ? -7.527 -7.660 15.074 1.00 88.25 95 SER A C 1
ATOM 603 O O . SER A 1 95 ? -6.741 -8.601 14.972 1.00 88.25 95 SER A O 1
ATOM 605 N N . SER A 1 96 ? -8.201 -7.181 14.032 1.00 92.75 96 SER A N 1
ATOM 606 C CA . SER A 1 96 ? -8.138 -7.770 12.696 1.00 92.75 96 SER A CA 1
ATOM 607 C C . SER A 1 96 ? -6.873 -7.369 11.950 1.00 92.75 96 SER A C 1
ATOM 609 O O . SER A 1 96 ? -6.118 -6.490 12.379 1.00 92.75 96 SER A O 1
ATOM 611 N N . THR A 1 97 ? -6.617 -8.046 10.834 1.00 94.75 97 THR A N 1
ATOM 612 C CA . THR A 1 97 ? -5.453 -7.774 9.991 1.00 94.75 97 THR A CA 1
ATOM 613 C C . THR A 1 97 ? -5.851 -7.434 8.562 1.00 94.75 97 THR A C 1
ATOM 615 O O . THR A 1 97 ? -6.802 -7.994 8.022 1.00 94.75 97 THR A O 1
ATOM 618 N N . LEU A 1 98 ? -5.113 -6.516 7.945 1.00 96.81 98 LEU A N 1
ATOM 619 C CA . LEU A 1 98 ? -5.138 -6.262 6.508 1.00 96.81 98 LEU A CA 1
ATOM 620 C C . LEU A 1 98 ? -3.746 -6.525 5.948 1.00 96.81 98 LEU A C 1
ATOM 622 O O . LEU A 1 98 ? -2.773 -5.956 6.431 1.00 96.81 98 LEU A O 1
ATOM 626 N N . THR A 1 99 ? -3.656 -7.350 4.915 1.00 98.06 99 THR A N 1
ATOM 627 C CA . THR A 1 99 ? -2.420 -7.603 4.179 1.00 98.06 99 THR A CA 1
ATOM 628 C C . THR A 1 99 ? -2.610 -7.229 2.718 1.00 98.06 99 THR A C 1
ATOM 630 O O . THR A 1 99 ? -3.485 -7.779 2.052 1.00 98.06 99 THR A O 1
ATOM 633 N N . LEU A 1 100 ? -1.781 -6.314 2.222 1.00 98.38 100 LEU A N 1
ATOM 634 C CA . LEU A 1 100 ? -1.581 -6.054 0.800 1.00 98.38 100 LEU A CA 1
ATOM 635 C C . LEU A 1 100 ? -0.213 -6.629 0.440 1.00 98.38 100 LEU A C 1
ATOM 637 O O . LEU A 1 100 ? 0.792 -6.161 0.965 1.00 98.38 100 LEU A O 1
ATOM 641 N N . ASN A 1 101 ? -0.172 -7.664 -0.389 1.00 98.12 101 ASN A N 1
ATOM 642 C CA . ASN A 1 101 ? 1.066 -8.326 -0.787 1.00 98.12 101 ASN A CA 1
ATOM 643 C C . ASN A 1 101 ? 1.146 -8.394 -2.309 1.00 98.12 101 ASN A C 1
ATOM 645 O O . ASN A 1 101 ? 0.417 -9.167 -2.925 1.00 98.12 101 ASN A O 1
ATOM 649 N N . GLY A 1 102 ? 1.991 -7.580 -2.924 1.00 96.81 102 GLY A N 1
ATOM 650 C CA . GLY A 1 102 ? 2.031 -7.460 -4.372 1.00 96.81 102 GLY A CA 1
ATOM 651 C C . GLY A 1 102 ? 3.428 -7.623 -4.945 1.00 96.81 102 GLY A C 1
ATOM 652 O O . GLY A 1 102 ? 4.383 -7.017 -4.463 1.00 96.81 102 GLY A O 1
ATOM 653 N N . THR A 1 103 ? 3.522 -8.425 -6.000 1.00 94.44 103 THR A N 1
ATOM 654 C CA . THR A 1 103 ? 4.655 -8.452 -6.925 1.00 94.44 103 THR A CA 1
ATOM 655 C C . THR A 1 103 ? 4.239 -7.762 -8.217 1.00 94.44 103 THR A C 1
ATOM 657 O O . THR A 1 103 ? 3.158 -8.055 -8.729 1.00 94.44 103 THR A O 1
ATOM 660 N N . GLY A 1 104 ? 5.070 -6.868 -8.746 1.00 90.06 104 GLY A N 1
ATOM 661 C CA . GLY A 1 104 ? 4.792 -6.169 -10.000 1.00 90.06 104 GLY A CA 1
ATOM 662 C C . GLY A 1 104 ? 4.664 -7.084 -11.226 1.00 90.06 104 GLY A C 1
ATOM 663 O O . GLY A 1 104 ? 4.965 -8.282 -11.199 1.00 90.06 104 GLY A O 1
ATOM 664 N N . GLY A 1 105 ? 4.211 -6.510 -12.341 1.00 86.44 105 GLY A N 1
ATOM 665 C CA . GLY A 1 105 ? 4.181 -7.167 -13.649 1.00 86.44 105 GLY A CA 1
ATOM 666 C C . GLY A 1 105 ? 5.565 -7.398 -14.272 1.00 86.44 105 GLY A C 1
ATOM 667 O O . GLY A 1 105 ? 6.540 -6.709 -13.986 1.00 86.44 105 GLY A O 1
ATOM 668 N N . SER A 1 106 ? 5.661 -8.375 -15.173 1.00 73.81 106 SER A N 1
ATOM 669 C CA . SER A 1 106 ? 6.938 -8.845 -15.731 1.00 73.81 106 SER A CA 1
ATOM 670 C C . SER A 1 106 ? 7.336 -8.235 -17.088 1.00 73.81 106 SER A C 1
ATOM 672 O O . SER A 1 106 ? 8.231 -8.768 -17.745 1.00 73.81 106 SER A O 1
ATOM 674 N N . VAL A 1 107 ? 6.636 -7.208 -17.588 1.00 67.88 107 VAL A N 1
ATOM 675 C CA . VAL A 1 107 ? 6.885 -6.598 -18.914 1.00 67.88 107 VAL A CA 1
ATOM 676 C C . VAL A 1 107 ? 7.054 -5.084 -18.795 1.00 67.88 107 VAL A C 1
ATOM 678 O O . VAL A 1 107 ? 6.314 -4.447 -18.052 1.00 67.88 107 VAL A O 1
ATOM 681 N N . SER A 1 108 ? 8.010 -4.527 -19.552 1.00 58.34 108 SER A N 1
ATOM 682 C CA . SER A 1 108 ? 8.491 -3.138 -19.491 1.00 58.34 108 SER A CA 1
ATOM 683 C C . SER A 1 108 ? 7.342 -2.126 -19.440 1.00 58.34 108 SER A C 1
ATOM 685 O O . SER A 1 108 ? 6.678 -1.881 -20.455 1.00 58.34 108 SER A O 1
ATOM 687 N N . SER A 1 109 ? 7.080 -1.543 -18.273 1.00 55.38 109 SER A N 1
ATOM 688 C CA . SER A 1 109 ? 6.070 -0.499 -18.123 1.00 55.38 109 SER A CA 1
ATOM 689 C C . SER A 1 109 ? 6.393 0.415 -16.952 1.00 55.38 109 SER A C 1
ATOM 691 O O . SER A 1 109 ? 7.070 0.006 -16.018 1.00 55.38 109 SER A O 1
ATOM 693 N N . ALA A 1 110 ? 5.886 1.644 -17.005 1.00 57.00 110 ALA A N 1
ATOM 694 C CA . ALA A 1 110 ? 6.108 2.660 -15.981 1.00 57.00 110 ALA A CA 1
ATOM 695 C C . ALA A 1 110 ? 5.348 2.409 -14.658 1.00 57.00 110 ALA A C 1
ATOM 697 O O . ALA A 1 110 ? 5.307 3.308 -13.834 1.00 57.00 110 ALA A O 1
ATOM 698 N N . SER A 1 111 ? 4.698 1.251 -14.472 1.00 70.31 111 SER A N 1
ATOM 699 C CA . SER A 1 111 ? 3.891 0.964 -13.274 1.00 70.31 111 SER A CA 1
ATOM 700 C C . SER A 1 111 ? 3.966 -0.514 -12.859 1.00 70.31 111 SER A C 1
ATOM 702 O O . SER A 1 111 ? 2.940 -1.169 -12.667 1.00 70.31 111 SER A O 1
ATOM 704 N N . ASN A 1 112 ? 5.167 -1.093 -12.782 1.00 88.00 112 ASN A N 1
ATOM 705 C CA . ASN A 1 112 ? 5.360 -2.468 -12.290 1.00 88.00 112 ASN A CA 1
ATOM 706 C C . ASN A 1 112 ? 5.668 -2.503 -10.789 1.00 88.00 112 ASN A C 1
ATOM 708 O O . ASN A 1 112 ? 6.508 -3.280 -10.327 1.00 88.00 112 ASN A O 1
ATOM 712 N N . ASP A 1 113 ? 4.984 -1.654 -10.031 1.00 91.31 113 ASP A N 1
ATOM 713 C CA . ASP A 1 113 ? 5.177 -1.594 -8.594 1.00 91.31 113 ASP A CA 1
ATOM 714 C C . ASP A 1 113 ? 4.676 -2.877 -7.931 1.00 91.31 113 ASP A C 1
ATOM 716 O O . ASP A 1 113 ? 3.731 -3.525 -8.390 1.00 91.31 113 ASP A O 1
ATOM 720 N N . GLY A 1 114 ? 5.282 -3.260 -6.813 1.00 94.56 114 GLY A N 1
ATOM 721 C CA . GLY A 1 114 ? 4.739 -4.357 -6.020 1.00 94.56 114 GLY A CA 1
ATOM 722 C C . GLY A 1 114 ? 3.337 -4.016 -5.524 1.00 94.56 114 GLY A C 1
ATOM 723 O O . GLY A 1 114 ? 2.355 -4.688 -5.854 1.00 94.56 114 GLY A O 1
ATOM 724 N N . VAL A 1 115 ? 3.246 -2.923 -4.766 1.00 97.06 115 VAL A N 1
ATOM 725 C CA . VAL A 1 115 ? 1.981 -2.344 -4.306 1.00 97.06 115 VAL A CA 1
ATOM 726 C C . VAL A 1 115 ? 1.909 -0.870 -4.684 1.00 97.06 115 VAL A C 1
ATOM 728 O O . VAL A 1 115 ? 2.798 -0.103 -4.329 1.00 97.06 115 VAL A O 1
ATOM 731 N N . GLU A 1 116 ? 0.815 -0.463 -5.319 1.00 95.31 116 GLU A N 1
ATOM 732 C CA . GLU A 1 116 ? 0.518 0.930 -5.649 1.00 95.31 116 GLU A CA 1
ATOM 733 C C . GLU A 1 116 ? -0.661 1.430 -4.806 1.00 95.31 116 GLU A C 1
ATOM 735 O O . GLU A 1 116 ? -1.760 0.867 -4.831 1.00 95.31 116 GLU A O 1
ATOM 740 N N . LEU A 1 117 ? -0.439 2.492 -4.032 1.00 96.75 117 LEU A N 1
ATOM 741 C CA . LEU A 1 117 ? -1.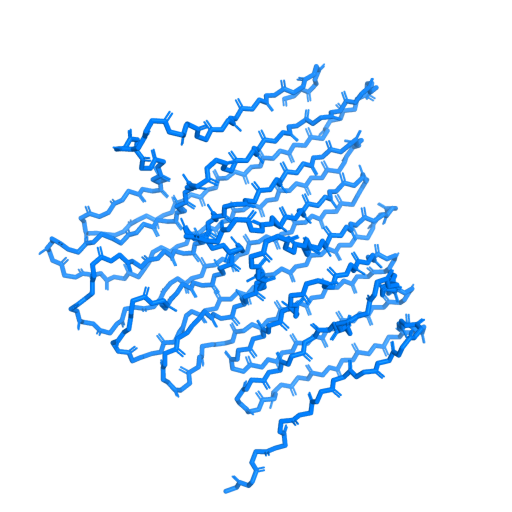469 3.172 -3.256 1.00 96.75 117 LEU A CA 1
ATOM 742 C C . LEU A 1 117 ? -1.743 4.542 -3.869 1.00 96.75 117 LEU A C 1
ATOM 744 O O . LEU A 1 117 ? -0.919 5.452 -3.768 1.00 96.75 117 LEU A O 1
ATOM 748 N N . GLY A 1 118 ? -2.928 4.693 -4.455 1.00 93.69 118 GLY A N 1
ATOM 749 C CA . GLY A 1 118 ? -3.377 5.948 -5.034 1.00 93.69 118 GLY A CA 1
ATOM 750 C C . GLY A 1 118 ? -2.692 6.250 -6.358 1.00 93.69 118 GLY A C 1
ATOM 751 O O . GLY A 1 118 ? -2.674 5.411 -7.245 1.00 93.69 118 GLY A O 1
ATOM 752 N N . SER A 1 119 ? -2.240 7.489 -6.541 1.00 89.94 119 SER A N 1
ATOM 753 C CA . SER A 1 119 ? -1.633 7.926 -7.800 1.00 89.94 119 SER A CA 1
ATOM 754 C C . SER A 1 119 ? -0.746 9.146 -7.587 1.00 89.94 119 SER A C 1
ATOM 756 O O . SER A 1 119 ? -1.059 10.033 -6.787 1.00 89.94 119 SER A O 1
ATOM 758 N N . GLN A 1 120 ? 0.336 9.229 -8.358 1.00 85.25 120 GLN A N 1
ATOM 759 C CA . GLN A 1 120 ? 1.234 10.385 -8.378 1.00 85.25 120 GLN A CA 1
ATOM 760 C C . GLN A 1 120 ? 0.589 11.645 -8.985 1.00 85.25 120 GLN A C 1
ATOM 762 O O . GLN A 1 120 ? 1.051 12.754 -8.737 1.00 85.25 120 GLN A O 1
ATOM 767 N N . THR A 1 121 ? -0.475 11.493 -9.784 1.00 85.94 121 THR A N 1
ATOM 768 C CA . THR A 1 121 ? -1.051 12.599 -10.578 1.00 85.94 121 THR A CA 1
ATOM 769 C C . THR A 1 121 ? -2.526 12.877 -10.301 1.00 85.94 121 THR A C 1
ATOM 771 O O . THR A 1 121 ? -3.020 13.944 -10.666 1.00 85.94 121 THR A O 1
ATOM 774 N N . SER A 1 122 ? -3.233 11.953 -9.647 1.00 88.62 122 SER A N 1
ATOM 775 C CA . SER A 1 122 ? -4.645 12.137 -9.304 1.00 88.62 122 SER A CA 1
ATOM 776 C C . SER A 1 122 ? -4.837 13.183 -8.207 1.00 88.62 122 SER A C 1
ATOM 778 O O . SER A 1 122 ? -4.040 13.306 -7.276 1.00 88.62 122 SER A O 1
ATOM 780 N N . THR A 1 123 ? -5.955 13.898 -8.291 1.00 90.06 123 THR A N 1
ATOM 781 C CA . THR A 1 123 ? -6.455 14.790 -7.231 1.00 90.06 123 THR A CA 1
ATOM 782 C C . THR A 1 123 ? -7.304 14.069 -6.184 1.00 90.06 123 THR A C 1
ATOM 784 O O . THR A 1 123 ? -7.631 14.651 -5.146 1.00 90.06 123 THR A O 1
ATOM 787 N N . GLY A 1 124 ? -7.701 12.820 -6.448 1.00 92.81 124 GLY A N 1
ATOM 788 C CA . GLY A 1 124 ? -8.370 11.984 -5.455 1.00 92.81 124 GLY A CA 1
ATOM 789 C C . GLY A 1 124 ? -7.407 11.500 -4.373 1.00 92.81 124 GLY A C 1
ATOM 790 O O . GLY A 1 124 ? -6.197 11.693 -4.475 1.00 92.81 124 GLY A O 1
ATOM 791 N N . ARG A 1 125 ? -7.935 10.876 -3.315 1.00 94.62 125 ARG A N 1
ATOM 792 C CA . ARG A 1 125 ? -7.117 10.414 -2.184 1.00 94.62 125 ARG A CA 1
ATOM 793 C C . ARG A 1 125 ? -7.379 8.961 -1.810 1.00 94.62 125 ARG A C 1
ATOM 795 O O . ARG A 1 125 ? -8.509 8.475 -1.873 1.00 94.62 125 ARG A O 1
ATOM 802 N N . VAL A 1 126 ? -6.330 8.291 -1.348 1.00 96.69 126 VAL A N 1
ATOM 803 C CA . VAL A 1 126 ? -6.441 6.999 -0.662 1.00 96.69 126 VAL A CA 1
ATOM 804 C C . VAL A 1 126 ? -6.275 7.203 0.840 1.00 96.69 126 VAL A C 1
ATOM 806 O O . VAL A 1 126 ? -5.471 8.024 1.280 1.00 96.69 126 VAL A O 1
ATOM 809 N N . ARG A 1 127 ? -7.032 6.460 1.649 1.00 96.44 127 ARG A N 1
ATOM 810 C CA . ARG A 1 127 ? -6.888 6.416 3.110 1.00 96.44 127 ARG A CA 1
ATOM 811 C C . ARG A 1 127 ? -6.666 4.981 3.576 1.00 96.44 127 ARG A C 1
ATOM 813 O O . ARG A 1 127 ? -7.566 4.154 3.463 1.00 96.44 127 ARG A O 1
ATOM 820 N N . ILE A 1 128 ? -5.496 4.708 4.141 1.00 97.31 128 ILE A N 1
ATOM 821 C CA . ILE A 1 128 ? -5.156 3.447 4.804 1.00 97.31 128 ILE A CA 1
ATOM 822 C C . ILE A 1 128 ? -5.142 3.697 6.307 1.00 97.31 128 ILE A C 1
ATOM 824 O O . ILE A 1 128 ? -4.345 4.496 6.795 1.00 97.31 128 ILE A O 1
ATOM 828 N N . GLN A 1 129 ? -6.037 3.043 7.044 1.00 95.12 129 GLN A N 1
ATOM 829 C CA . GLN A 1 129 ? -6.259 3.360 8.452 1.00 95.12 129 GLN A CA 1
ATOM 830 C C . GLN A 1 129 ? -6.257 2.121 9.343 1.00 95.12 129 GLN A C 1
ATOM 832 O O . GLN A 1 129 ? -7.080 1.223 9.164 1.00 95.12 129 GLN A O 1
ATOM 837 N N . SER A 1 130 ? -5.419 2.125 10.379 1.00 93.25 130 SER A N 1
ATOM 838 C CA . SER A 1 130 ? -5.493 1.137 11.457 1.00 93.25 130 SER A CA 1
ATOM 839 C C . SER A 1 130 ? -6.016 1.755 12.752 1.00 93.25 130 SER A C 1
ATOM 841 O O . SER A 1 130 ? -5.429 2.694 13.288 1.00 93.25 130 SER A O 1
ATOM 843 N N . GLU A 1 131 ? -7.121 1.235 13.286 1.00 87.62 131 GLU A N 1
ATOM 844 C CA . GLU A 1 131 ? -7.588 1.631 14.617 1.00 87.62 131 GLU A CA 1
ATOM 845 C C . GLU A 1 131 ? -6.820 0.869 15.709 1.00 87.62 131 GLU A C 1
ATOM 847 O O . GLU A 1 131 ? -5.997 1.458 16.407 1.00 87.62 131 GLU A O 1
ATOM 852 N N . ALA A 1 132 ? -7.037 -0.444 15.818 1.00 85.31 132 ALA A N 1
ATOM 853 C CA . ALA A 1 132 ? -6.396 -1.322 16.807 1.00 85.31 132 ALA A CA 1
ATOM 854 C C . ALA A 1 132 ? -5.798 -2.608 16.199 1.00 85.31 132 ALA A C 1
ATOM 856 O O . ALA A 1 132 ? -5.247 -3.436 16.924 1.00 85.31 132 ALA A O 1
ATOM 857 N N . GLY A 1 133 ? -5.917 -2.773 14.879 1.00 90.50 133 GLY A N 1
ATOM 858 C CA . GLY A 1 133 ? -5.457 -3.950 14.151 1.00 90.50 133 GLY A CA 1
ATOM 859 C C . GLY A 1 133 ? -4.077 -3.760 13.530 1.00 90.50 133 GLY A C 1
ATOM 860 O O . GLY A 1 133 ? -3.384 -2.768 13.770 1.00 90.50 133 GLY A O 1
ATOM 861 N N . ASN A 1 134 ? -3.686 -4.707 12.683 1.00 94.44 134 ASN A N 1
ATOM 862 C CA . ASN A 1 134 ? -2.414 -4.639 11.966 1.00 94.44 134 ASN A CA 1
ATOM 863 C C . ASN A 1 134 ? -2.646 -4.498 10.465 1.00 94.44 134 ASN A C 1
ATOM 865 O O . ASN A 1 134 ? -3.401 -5.268 9.876 1.00 94.44 134 ASN A O 1
ATOM 869 N N . ILE A 1 135 ? -1.956 -3.553 9.839 1.00 97.81 135 ILE A N 1
ATOM 870 C CA . ILE A 1 135 ? -1.880 -3.437 8.385 1.00 97.81 135 ILE A CA 1
ATOM 871 C C . ILE A 1 135 ? -0.462 -3.793 7.966 1.00 97.81 135 ILE A C 1
ATOM 873 O O . ILE A 1 135 ? 0.501 -3.235 8.484 1.00 97.81 135 ILE A O 1
ATOM 877 N N . THR A 1 136 ? -0.332 -4.725 7.033 1.00 98.38 136 THR A N 1
ATOM 878 C CA . THR A 1 136 ? 0.937 -5.073 6.396 1.00 98.38 136 THR A CA 1
ATOM 879 C C . THR A 1 136 ? 0.829 -4.782 4.910 1.00 98.38 136 THR A C 1
ATOM 881 O O . THR A 1 136 ? -0.070 -5.280 4.241 1.00 98.38 136 THR A O 1
ATOM 884 N N . ILE A 1 137 ? 1.740 -3.964 4.402 1.00 98.69 137 ILE A N 1
ATOM 885 C CA . ILE A 1 137 ? 1.885 -3.642 2.988 1.00 98.69 137 ILE A CA 1
ATOM 886 C C . ILE A 1 137 ? 3.260 -4.146 2.577 1.00 98.69 137 ILE A C 1
ATOM 888 O O . ILE A 1 137 ? 4.274 -3.639 3.053 1.00 98.69 137 ILE A O 1
ATOM 892 N N . LEU A 1 138 ? 3.283 -5.172 1.738 1.00 98.44 138 LEU A N 1
ATOM 893 C CA . LEU A 1 138 ? 4.490 -5.801 1.237 1.00 98.44 138 LEU A CA 1
ATOM 894 C C . LEU A 1 138 ? 4.493 -5.694 -0.281 1.00 98.44 138 LEU A C 1
ATOM 896 O O . LEU A 1 138 ? 3.641 -6.275 -0.947 1.00 98.44 138 LEU A O 1
ATOM 900 N N . GLY A 1 139 ? 5.436 -4.933 -0.814 1.00 97.62 139 GLY A N 1
ATOM 901 C CA . GLY A 1 139 ? 5.556 -4.712 -2.241 1.00 97.62 139 GLY A CA 1
ATOM 902 C C . GLY A 1 139 ? 6.925 -5.121 -2.755 1.00 97.62 139 GLY A C 1
ATOM 903 O O . GLY A 1 139 ? 7.948 -4.710 -2.211 1.00 97.62 139 GLY A O 1
ATOM 904 N N . ASN A 1 140 ? 6.936 -5.950 -3.792 1.00 94.62 140 ASN A N 1
ATOM 905 C CA . ASN A 1 140 ? 8.123 -6.317 -4.542 1.00 94.62 140 ASN A CA 1
ATOM 906 C C . ASN A 1 140 ? 7.972 -5.829 -5.985 1.00 94.62 140 ASN A C 1
ATOM 908 O O . ASN A 1 140 ? 7.193 -6.392 -6.757 1.00 94.62 140 ASN A O 1
ATOM 912 N N . GLY A 1 141 ? 8.681 -4.760 -6.331 1.00 90.50 141 GLY A N 1
ATOM 913 C CA . GLY A 1 141 ? 8.694 -4.247 -7.691 1.00 90.50 141 GLY A CA 1
ATOM 914 C C . GLY A 1 141 ? 9.376 -5.249 -8.615 1.00 90.50 141 GLY A C 1
ATOM 915 O O . GLY A 1 141 ? 10.245 -6.021 -8.201 1.00 90.50 141 GLY A O 1
ATOM 916 N N . SER A 1 142 ? 8.991 -5.255 -9.882 1.00 87.12 142 SER A N 1
ATOM 917 C CA . SER A 1 142 ? 9.618 -6.122 -10.878 1.00 87.12 142 SER A CA 1
ATOM 918 C C . SER A 1 142 ? 10.003 -5.328 -12.108 1.00 87.12 142 SER A C 1
ATOM 920 O O . SER A 1 142 ? 9.180 -4.675 -12.745 1.00 87.12 142 SER A O 1
ATOM 922 N N . ASP A 1 143 ? 11.282 -5.415 -12.451 1.00 71.25 143 ASP A N 1
ATOM 923 C CA . ASP A 1 143 ? 11.812 -4.758 -13.627 1.00 71.25 143 ASP A CA 1
ATOM 924 C C . ASP A 1 143 ? 11.665 -5.659 -14.854 1.00 71.25 143 ASP A C 1
ATOM 926 O O . ASP A 1 143 ? 11.827 -6.884 -14.812 1.00 71.25 143 ASP A O 1
ATOM 930 N N . ALA A 1 144 ? 11.395 -5.001 -15.969 1.00 54.62 144 ALA A N 1
ATOM 931 C CA . ALA A 1 144 ? 11.645 -5.523 -17.287 1.00 54.62 144 ALA A CA 1
ATOM 932 C C . ALA A 1 144 ? 12.295 -4.408 -18.108 1.00 54.62 144 ALA A C 1
ATOM 934 O O . ALA A 1 144 ? 11.650 -3.846 -18.980 1.00 54.62 144 ALA A O 1
ATOM 935 N N . THR A 1 145 ? 13.564 -4.112 -17.829 1.00 56.34 145 THR A N 1
ATOM 936 C CA . THR A 1 145 ? 14.508 -3.340 -18.644 1.00 56.34 145 THR A CA 1
ATOM 937 C C . THR A 1 145 ? 13.953 -2.055 -19.280 1.00 56.34 145 THR A C 1
ATOM 939 O O . THR A 1 145 ? 13.284 -2.105 -20.317 1.00 56.34 145 THR A O 1
ATOM 942 N N . GLY A 1 146 ? 14.367 -0.890 -18.782 1.00 53.50 146 GLY A N 1
ATOM 943 C CA . GLY A 1 146 ? 14.285 0.377 -19.513 1.00 53.50 146 GLY A CA 1
ATOM 944 C C . GLY A 1 146 ? 13.188 1.346 -19.074 1.00 53.50 146 GLY A C 1
ATOM 945 O O . GLY A 1 146 ? 12.665 2.065 -19.932 1.00 53.50 146 GLY A O 1
ATOM 946 N N . THR A 1 147 ? 12.835 1.406 -17.786 1.00 55.41 147 THR A N 1
ATOM 947 C CA . THR A 1 147 ? 11.843 2.369 -17.261 1.00 55.41 147 THR A CA 1
ATOM 948 C C . THR A 1 147 ? 12.384 3.310 -16.184 1.00 55.41 147 THR A C 1
ATOM 950 O O . THR A 1 147 ? 13.358 3.022 -15.502 1.00 55.41 147 THR A O 1
ATOM 953 N N . SER A 1 148 ? 11.747 4.488 -16.104 1.00 61.59 148 SER A N 1
ATOM 954 C CA . SER A 1 148 ? 12.202 5.685 -15.381 1.00 61.59 148 SER A CA 1
ATOM 955 C C . SER A 1 148 ? 12.002 5.649 -13.868 1.00 61.59 148 SER A C 1
ATOM 957 O O . SER A 1 148 ? 12.631 6.470 -13.221 1.00 61.59 148 SER A O 1
ATOM 959 N N . GLN A 1 149 ? 11.138 4.780 -13.335 1.00 66.75 149 GLN A N 1
ATOM 960 C CA . GLN A 1 149 ? 11.000 4.510 -11.901 1.00 66.75 149 GLN A CA 1
ATOM 961 C C . GLN A 1 149 ? 10.200 3.213 -11.705 1.00 66.75 149 GLN A C 1
ATOM 963 O O . GLN A 1 149 ? 9.260 2.957 -12.463 1.00 66.75 149 GLN A O 1
ATOM 968 N N . THR A 1 150 ? 10.572 2.352 -10.759 1.00 84.69 150 THR A N 1
ATOM 969 C CA . THR A 1 150 ? 9.755 1.188 -10.354 1.00 84.69 150 THR A CA 1
ATOM 970 C C . THR A 1 150 ? 9.982 0.899 -8.882 1.00 84.69 150 THR A C 1
ATOM 972 O O . THR A 1 150 ? 11.105 0.596 -8.476 1.00 84.69 150 THR A O 1
ATOM 975 N N . ALA A 1 151 ? 8.909 0.960 -8.097 1.00 89.69 151 ALA A N 1
ATOM 976 C CA . ALA A 1 151 ? 8.976 0.871 -6.653 1.00 89.69 151 ALA A CA 1
ATOM 977 C C . ALA A 1 151 ? 8.595 -0.520 -6.135 1.00 89.69 151 ALA A C 1
ATOM 979 O O . ALA A 1 151 ? 7.740 -1.224 -6.678 1.00 89.69 151 ALA A O 1
ATOM 980 N N . GLY A 1 152 ? 9.151 -0.901 -4.987 1.00 94.25 152 GLY A N 1
ATOM 981 C CA . GLY A 1 152 ? 8.534 -1.939 -4.166 1.00 94.25 152 GLY A CA 1
ATOM 982 C C . GLY A 1 152 ? 7.119 -1.537 -3.762 1.00 94.25 152 GLY A C 1
ATOM 983 O O . GLY A 1 152 ? 6.155 -2.250 -4.043 1.00 94.25 152 GLY A O 1
ATOM 984 N N . VAL A 1 153 ? 6.994 -0.367 -3.134 1.00 96.12 153 VAL A N 1
ATOM 985 C CA . VAL A 1 153 ? 5.710 0.238 -2.764 1.00 96.12 153 VAL A CA 1
ATOM 986 C C . VAL A 1 153 ? 5.665 1.695 -3.218 1.00 96.12 153 VAL A C 1
ATOM 988 O O . VAL A 1 153 ? 6.479 2.498 -2.768 1.00 96.12 153 VAL A O 1
ATOM 991 N N . GLN A 1 154 ? 4.671 2.051 -4.026 1.00 94.12 154 GLN A N 1
ATOM 992 C CA . GLN A 1 154 ? 4.375 3.430 -4.412 1.00 94.12 154 GLN A CA 1
ATOM 993 C C . GLN A 1 154 ? 3.248 3.992 -3.538 1.00 94.12 154 GLN A C 1
ATOM 995 O O . GLN A 1 154 ? 2.178 3.394 -3.410 1.00 94.12 154 GLN A O 1
ATOM 1000 N N . ILE A 1 155 ? 3.464 5.170 -2.952 1.00 94.75 155 ILE A N 1
ATOM 1001 C CA . ILE A 1 155 ? 2.501 5.879 -2.104 1.00 94.75 155 ILE A CA 1
ATOM 1002 C C . ILE A 1 155 ? 2.257 7.263 -2.708 1.00 94.75 155 ILE A C 1
ATOM 1004 O O . ILE A 1 155 ? 3.017 8.199 -2.470 1.00 94.75 155 ILE A O 1
ATOM 1008 N N . GLY A 1 156 ? 1.183 7.407 -3.485 1.00 92.50 156 GLY A N 1
ATOM 1009 C CA . GLY A 1 156 ? 0.776 8.671 -4.103 1.00 92.50 156 GLY A CA 1
ATOM 1010 C C . GLY A 1 156 ? -0.593 9.131 -3.608 1.00 92.50 156 GLY A C 1
ATOM 1011 O O . GLY A 1 156 ? -1.525 8.334 -3.525 1.00 92.50 156 GLY A O 1
ATOM 1012 N N . ALA A 1 157 ? -0.751 10.414 -3.271 1.00 91.81 157 ALA A N 1
ATOM 1013 C CA . ALA A 1 157 ? -2.031 10.984 -2.827 1.00 91.81 157 ALA A CA 1
ATOM 1014 C C . ALA A 1 157 ? -2.679 10.235 -1.645 1.00 91.81 157 ALA A C 1
ATOM 1016 O O . ALA A 1 157 ? -3.907 10.173 -1.515 1.00 91.81 157 ALA A O 1
ATOM 1017 N N . THR A 1 158 ? -1.868 9.639 -0.773 1.00 95.31 158 THR A N 1
ATOM 1018 C CA . THR A 1 158 ? -2.345 8.674 0.221 1.00 95.31 158 THR A CA 1
ATOM 1019 C C . THR A 1 158 ? -2.161 9.204 1.638 1.00 95.31 158 THR A C 1
ATOM 1021 O O . THR A 1 158 ? -1.125 9.754 1.991 1.00 95.31 158 THR A O 1
ATOM 1024 N N . THR A 1 159 ? -3.174 9.027 2.485 1.00 95.50 159 THR A N 1
ATOM 1025 C CA . THR A 1 159 ? -3.047 9.176 3.937 1.00 95.50 159 THR A CA 1
ATOM 1026 C C . THR A 1 159 ? -2.945 7.801 4.577 1.00 95.50 159 THR A C 1
ATOM 1028 O O . THR A 1 159 ? -3.851 6.983 4.431 1.00 95.50 159 THR A O 1
ATOM 1031 N N . ILE A 1 160 ? -1.853 7.557 5.290 1.00 95.38 160 ILE A N 1
ATOM 1032 C CA . ILE A 1 160 ? -1.610 6.351 6.074 1.00 95.38 160 ILE A CA 1
ATOM 1033 C C . ILE A 1 160 ? -1.621 6.758 7.538 1.00 95.38 160 ILE A C 1
ATOM 1035 O O . ILE A 1 160 ? -0.804 7.582 7.952 1.00 95.38 160 ILE A O 1
ATOM 1039 N N . GLU A 1 161 ? -2.543 6.209 8.324 1.00 93.25 161 GLU A N 1
ATOM 1040 C CA . GLU A 1 161 ? -2.670 6.615 9.719 1.00 93.25 161 GLU A CA 1
ATOM 1041 C C . GLU A 1 161 ? -3.071 5.506 10.685 1.00 93.25 161 GLU A C 1
ATOM 1043 O O . GLU A 1 161 ? -3.859 4.609 10.380 1.00 93.25 161 GLU A O 1
ATOM 1048 N N . THR A 1 162 ? -2.557 5.621 11.901 1.00 90.75 162 THR A N 1
ATOM 1049 C CA . THR A 1 162 ? -3.009 4.870 13.073 1.00 90.75 162 THR A CA 1
ATOM 1050 C C . THR A 1 162 ? -3.860 5.794 13.946 1.00 90.75 162 THR A C 1
ATOM 1052 O O . THR A 1 162 ? -3.532 6.970 14.093 1.00 90.75 162 THR A O 1
ATOM 1055 N N . LEU A 1 163 ? -4.967 5.304 14.514 1.00 84.62 163 LEU A N 1
ATOM 1056 C CA . LEU A 1 163 ? -5.838 6.112 15.393 1.00 84.62 163 LEU A CA 1
ATOM 1057 C C . LEU A 1 163 ? -5.782 5.704 16.871 1.00 84.62 163 LEU A C 1
ATOM 1059 O O . LEU A 1 163 ? -6.004 6.533 17.756 1.00 84.62 163 LEU A O 1
ATOM 1063 N N . ALA A 1 164 ? -5.493 4.435 17.150 1.00 81.81 164 ALA A N 1
ATOM 1064 C CA . ALA A 1 164 ? -5.292 3.919 18.500 1.00 81.81 164 ALA A CA 1
ATOM 1065 C C . ALA A 1 164 ? -4.048 3.012 18.528 1.00 81.81 164 ALA A C 1
ATOM 1067 O O . ALA A 1 164 ? -3.016 3.367 17.968 1.00 81.81 164 ALA A O 1
ATOM 1068 N N . GLY A 1 165 ? -4.100 1.856 19.189 1.00 81.62 165 GLY A N 1
ATOM 1069 C CA . GLY A 1 165 ? -2.953 0.946 19.319 1.00 81.62 165 GLY A CA 1
ATOM 1070 C C . GLY A 1 165 ? -2.579 0.157 18.058 1.00 81.62 165 GLY A C 1
ATOM 1071 O O . GLY A 1 165 ? -1.820 -0.796 18.176 1.00 81.62 165 GLY A O 1
ATOM 1072 N N . GLY A 1 166 ? -3.139 0.481 16.889 1.00 87.75 166 GLY A N 1
ATOM 1073 C CA . GLY A 1 166 ? -2.881 -0.243 15.647 1.00 87.75 166 GLY A CA 1
ATOM 1074 C C . GLY A 1 166 ? -1.468 -0.044 15.096 1.00 87.75 166 GLY A C 1
ATOM 1075 O O . GLY A 1 166 ? -0.828 0.983 15.326 1.00 87.75 166 GLY A O 1
ATOM 1076 N N . HIS A 1 167 ? -1.004 -1.017 14.313 1.00 91.81 167 HIS A N 1
ATOM 1077 C CA . HIS A 1 167 ? 0.307 -0.977 13.665 1.00 91.81 167 HIS A CA 1
ATOM 1078 C C . HIS A 1 167 ? 0.176 -1.034 12.146 1.00 91.81 167 HIS A C 1
ATOM 1080 O O . HIS A 1 167 ? -0.661 -1.764 11.611 1.00 91.81 167 HIS A O 1
ATOM 1086 N N . ILE A 1 168 ? 1.019 -0.278 11.446 1.00 95.31 168 ILE A N 1
ATOM 1087 C CA . ILE A 1 168 ? 1.132 -0.314 9.988 1.00 95.31 168 ILE A CA 1
ATOM 1088 C C . ILE A 1 168 ? 2.589 -0.587 9.627 1.00 95.31 168 ILE A C 1
ATOM 1090 O O . ILE A 1 168 ? 3.468 0.212 9.936 1.00 95.31 168 ILE A O 1
ATOM 1094 N N . ASN A 1 169 ? 2.838 -1.708 8.960 1.00 97.19 169 ASN A N 1
ATOM 1095 C CA . ASN A 1 169 ? 4.148 -2.079 8.444 1.00 97.19 169 ASN A CA 1
ATOM 1096 C C . ASN A 1 169 ? 4.127 -1.968 6.924 1.00 97.19 169 ASN A C 1
ATOM 1098 O O . ASN A 1 169 ? 3.321 -2.624 6.270 1.00 97.19 169 ASN A O 1
ATOM 1102 N N . ILE A 1 170 ? 5.016 -1.156 6.372 1.00 98.38 170 ILE A N 1
ATOM 1103 C CA . ILE A 1 170 ? 5.218 -0.989 4.938 1.00 98.38 170 ILE A CA 1
ATOM 1104 C C . ILE A 1 170 ? 6.621 -1.487 4.636 1.00 98.38 170 ILE A C 1
ATOM 1106 O O . ILE A 1 170 ? 7.597 -1.034 5.233 1.00 98.38 170 ILE A O 1
ATOM 1110 N N . THR A 1 171 ? 6.727 -2.459 3.745 1.00 98.38 171 THR A N 1
ATOM 1111 C CA . THR A 1 171 ? 8.002 -2.989 3.281 1.00 98.38 171 THR A CA 1
ATOM 1112 C C . THR A 1 171 ? 7.991 -3.026 1.768 1.00 98.38 171 THR A C 1
ATOM 1114 O O . THR A 1 171 ? 7.196 -3.746 1.169 1.00 98.38 171 THR A O 1
ATOM 1117 N N . GLY A 1 172 ? 8.867 -2.231 1.171 1.00 97.50 172 GLY A N 1
ATOM 1118 C CA . GLY A 1 172 ? 9.054 -2.174 -0.266 1.00 97.50 172 GLY A CA 1
ATOM 1119 C C . GLY A 1 172 ? 10.438 -2.665 -0.660 1.00 97.50 172 GLY A C 1
ATOM 1120 O O . GLY A 1 172 ? 11.445 -2.279 -0.062 1.00 97.50 172 GLY A O 1
ATOM 1121 N N . VAL A 1 173 ? 10.479 -3.552 -1.645 1.00 95.00 173 VAL A N 1
ATOM 1122 C CA . VAL A 1 173 ? 11.697 -4.078 -2.252 1.00 95.00 173 VAL A CA 1
ATOM 1123 C C . VAL A 1 173 ? 11.686 -3.691 -3.724 1.00 95.00 173 VAL A C 1
ATOM 1125 O O . VAL A 1 173 ? 10.801 -4.112 -4.465 1.00 95.00 173 VAL A O 1
ATOM 1128 N N . ALA A 1 174 ? 12.654 -2.874 -4.124 1.00 89.75 174 ALA A N 1
ATOM 1129 C CA . ALA A 1 174 ? 12.877 -2.502 -5.511 1.00 89.75 174 ALA A CA 1
ATOM 1130 C C . ALA A 1 174 ? 13.220 -3.732 -6.363 1.00 89.75 174 ALA A C 1
ATOM 1132 O O . ALA A 1 174 ? 13.772 -4.711 -5.844 1.00 89.75 174 ALA A O 1
ATOM 1133 N N . PRO A 1 175 ? 13.003 -3.687 -7.682 1.00 86.31 175 PRO A N 1
ATOM 1134 C CA . PRO A 1 175 ? 13.594 -4.674 -8.566 1.00 86.31 175 PRO A CA 1
ATOM 1135 C C . PRO A 1 175 ? 15.113 -4.495 -8.687 1.00 86.31 175 PRO A C 1
ATOM 1137 O O . PRO A 1 175 ? 15.679 -3.451 -8.374 1.00 86.31 175 PRO A O 1
ATOM 1140 N N . THR A 1 176 ? 15.796 -5.520 -9.203 1.00 80.62 176 THR A N 1
ATOM 1141 C CA . THR A 1 176 ? 17.157 -5.320 -9.721 1.00 80.62 176 THR A CA 1
ATOM 1142 C C . THR A 1 176 ? 17.062 -4.571 -11.043 1.00 80.62 176 THR A C 1
ATOM 1144 O O . THR A 1 176 ? 16.463 -5.093 -11.977 1.00 80.62 176 THR A O 1
ATOM 1147 N N . ALA A 1 177 ? 17.673 -3.394 -11.112 1.00 71.81 177 ALA A N 1
ATOM 1148 C CA . ALA A 1 177 ? 17.571 -2.478 -12.239 1.00 71.81 177 ALA A CA 1
ATOM 1149 C C . ALA A 1 177 ? 18.941 -2.213 -12.890 1.00 71.81 177 ALA A C 1
ATOM 1151 O O . ALA A 1 177 ? 19.999 -2.529 -12.324 1.00 71.81 177 ALA A O 1
ATOM 1152 N N . ALA A 1 178 ? 18.938 -1.668 -14.106 1.00 71.00 178 ALA A N 1
ATOM 1153 C CA . ALA A 1 178 ? 20.152 -1.225 -14.780 1.00 71.00 178 ALA A CA 1
ATOM 1154 C C . ALA A 1 178 ? 20.694 0.077 -14.164 1.00 71.00 178 ALA A C 1
ATOM 1156 O O . ALA A 1 178 ? 19.982 0.856 -13.538 1.00 71.00 178 ALA A O 1
ATOM 1157 N N . THR A 1 179 ? 21.985 0.355 -14.363 1.00 66.31 179 THR A N 1
ATOM 1158 C CA . THR A 1 179 ? 22.612 1.583 -13.857 1.00 66.31 179 THR A CA 1
ATOM 1159 C C . THR A 1 179 ? 21.940 2.829 -14.445 1.00 66.31 179 THR A C 1
ATOM 1161 O O . THR A 1 179 ? 22.041 3.064 -15.650 1.00 66.31 179 THR A O 1
ATOM 1164 N N . GLY A 1 180 ? 21.324 3.652 -13.590 1.00 67.00 180 GLY A N 1
ATOM 1165 C CA . GLY A 1 180 ? 20.635 4.890 -13.978 1.00 67.00 180 GLY A CA 1
ATOM 1166 C C . GLY A 1 180 ? 19.110 4.783 -14.053 1.00 67.00 180 GLY A C 1
ATOM 1167 O O . GLY A 1 180 ? 18.475 5.757 -14.447 1.00 67.00 180 GLY A O 1
ATOM 1168 N N . GLU A 1 181 ? 18.542 3.631 -13.699 1.00 75.81 181 GLU A N 1
ATOM 1169 C CA . GLU A 1 181 ? 17.114 3.483 -13.411 1.00 75.81 181 GLU A CA 1
ATOM 1170 C C . GLU A 1 181 ? 16.829 3.836 -11.943 1.00 75.81 181 GLU A C 1
ATOM 1172 O O . GLU A 1 181 ? 17.680 3.635 -11.072 1.00 75.81 181 GLU A O 1
ATOM 1177 N N . ASP A 1 182 ? 15.635 4.371 -11.698 1.00 78.75 182 ASP A N 1
ATOM 1178 C CA . ASP A 1 182 ? 15.177 4.831 -10.385 1.00 78.75 182 ASP A CA 1
ATOM 1179 C C . ASP A 1 182 ? 14.394 3.703 -9.685 1.00 78.75 182 ASP A C 1
ATOM 1181 O O . ASP A 1 182 ? 13.175 3.558 -9.800 1.00 78.75 182 ASP A O 1
ATOM 1185 N N . ALA A 1 183 ? 15.133 2.753 -9.112 1.00 86.75 183 ALA A N 1
ATOM 1186 C CA . ALA A 1 183 ? 14.574 1.526 -8.548 1.00 86.75 183 ALA A CA 1
ATOM 1187 C C . ALA A 1 183 ? 14.479 1.616 -7.023 1.00 86.75 183 ALA A C 1
ATOM 1189 O O . ALA A 1 183 ? 15.392 1.210 -6.292 1.00 86.75 183 ALA A O 1
ATOM 1190 N N . ASP A 1 184 ? 13.343 2.127 -6.561 1.00 88.88 184 ASP A N 1
ATOM 1191 C CA . ASP A 1 184 ? 13.135 2.489 -5.166 1.00 88.88 184 ASP A CA 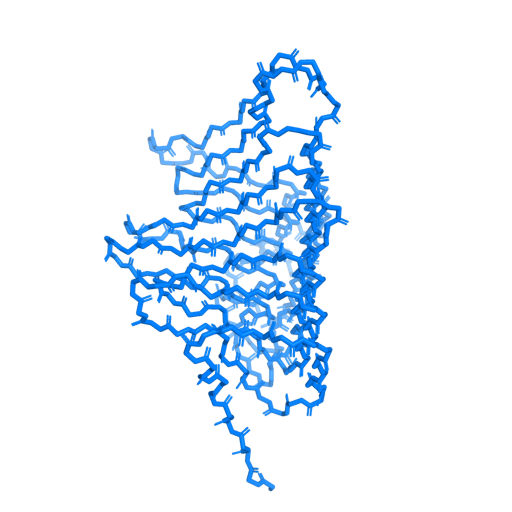1
ATOM 1192 C C . ASP A 1 184 ? 12.495 1.381 -4.337 1.00 88.88 184 ASP A C 1
ATOM 1194 O O . ASP A 1 184 ? 11.647 0.605 -4.785 1.00 88.88 184 ASP A O 1
ATOM 1198 N N . GLY A 1 185 ? 12.874 1.312 -3.062 1.00 93.62 185 GLY A N 1
ATOM 1199 C CA . GLY A 1 185 ? 12.180 0.442 -2.120 1.00 93.62 185 GLY A CA 1
ATOM 1200 C C . GLY A 1 185 ? 10.752 0.937 -1.900 1.00 93.62 185 GLY A C 1
ATOM 1201 O O . GLY A 1 185 ? 9.785 0.232 -2.189 1.00 93.62 185 GLY A O 1
ATOM 1202 N N . VAL A 1 186 ? 10.622 2.160 -1.387 1.00 94.50 186 VAL A N 1
ATOM 1203 C CA . VAL A 1 186 ? 9.340 2.824 -1.123 1.00 94.50 186 VAL A CA 1
ATOM 1204 C C . VAL A 1 186 ? 9.386 4.252 -1.654 1.00 94.50 186 VAL A C 1
ATOM 1206 O O . VAL A 1 186 ? 10.277 4.998 -1.266 1.00 94.50 186 VAL A O 1
ATOM 1209 N N . VAL A 1 187 ? 8.392 4.646 -2.446 1.00 92.12 187 VAL A N 1
ATOM 1210 C CA . VAL A 1 187 ? 8.245 6.008 -2.986 1.00 92.12 187 VAL A CA 1
ATOM 1211 C C . VAL A 1 187 ? 7.057 6.700 -2.321 1.00 92.12 187 VAL A C 1
ATOM 1213 O O . VAL A 1 187 ? 5.982 6.108 -2.199 1.00 92.12 187 VAL A O 1
ATOM 1216 N N . ILE A 1 188 ? 7.229 7.945 -1.861 1.00 92.25 188 ILE A N 1
ATOM 1217 C CA . ILE A 1 188 ? 6.189 8.726 -1.168 1.00 92.25 188 ILE A CA 1
ATOM 1218 C C . ILE A 1 188 ? 6.024 10.108 -1.803 1.00 92.25 188 ILE A C 1
ATOM 1220 O O . ILE A 1 188 ? 6.813 11.025 -1.575 1.00 92.25 188 ILE A O 1
ATOM 1224 N N . GLU A 1 189 ? 4.908 10.302 -2.498 1.00 88.94 189 GLU A N 1
ATOM 1225 C CA . GLU A 1 189 ? 4.693 11.449 -3.378 1.00 88.94 189 GLU A CA 1
ATOM 1226 C C . GLU A 1 189 ? 3.275 12.023 -3.295 1.00 88.94 189 GLU A C 1
ATOM 1228 O O . GLU A 1 189 ? 2.389 11.509 -2.600 1.00 88.94 189 GLU A O 1
ATOM 1233 N N . ASN A 1 190 ? 3.064 13.116 -4.036 1.00 87.56 190 ASN A N 1
ATOM 1234 C CA . ASN A 1 190 ? 1.772 13.764 -4.252 1.00 87.56 190 ASN A CA 1
ATOM 1235 C C . ASN A 1 190 ? 1.032 14.071 -2.935 1.00 87.56 190 ASN A C 1
ATOM 1237 O O . ASN A 1 190 ? -0.099 13.639 -2.713 1.00 87.56 190 ASN A O 1
ATOM 1241 N N . GLU A 1 191 ? 1.703 14.798 -2.033 1.00 86.88 191 GLU A N 1
ATOM 1242 C CA . GLU A 1 191 ? 1.149 15.233 -0.738 1.00 86.88 191 GLU A CA 1
ATOM 1243 C C . GLU A 1 191 ? 0.649 14.088 0.153 1.00 86.88 191 GLU A C 1
ATOM 1245 O O . GLU A 1 191 ? -0.358 14.215 0.868 1.00 86.88 191 GLU A O 1
ATOM 1250 N N . SER A 1 192 ? 1.333 12.948 0.105 1.00 91.06 192 SER A N 1
ATOM 1251 C CA . SER A 1 192 ? 1.006 11.838 0.986 1.00 91.06 192 SER A CA 1
ATOM 1252 C C . SER A 1 192 ? 1.264 12.210 2.452 1.00 91.06 192 SER A C 1
ATOM 1254 O O . SER A 1 192 ? 2.221 12.911 2.793 1.00 91.06 192 SER A O 1
ATOM 1256 N N . ASN A 1 193 ? 0.375 11.752 3.333 1.00 91.25 193 ASN A N 1
ATOM 1257 C CA . ASN A 1 193 ? 0.425 12.000 4.770 1.00 91.25 193 ASN A CA 1
ATOM 1258 C C . ASN A 1 193 ? 0.659 10.682 5.504 1.00 91.25 193 ASN A C 1
ATOM 1260 O O . ASN A 1 193 ? -0.144 9.763 5.381 1.00 91.25 193 ASN A O 1
ATOM 1264 N N . ILE A 1 194 ? 1.703 10.602 6.321 1.00 91.81 194 ILE A N 1
ATOM 1265 C CA . ILE A 1 194 ? 1.969 9.450 7.185 1.00 91.81 194 ILE A CA 1
ATOM 1266 C C . ILE A 1 194 ? 1.866 9.922 8.631 1.00 91.81 194 ILE A C 1
ATOM 1268 O O . ILE A 1 194 ? 2.684 10.721 9.094 1.00 91.81 194 ILE A O 1
ATOM 1272 N N . LEU A 1 195 ? 0.820 9.476 9.325 1.00 90.19 195 LEU A N 1
ATOM 1273 C CA . LEU A 1 195 ? 0.379 10.052 10.592 1.00 90.19 195 LEU A CA 1
ATOM 1274 C C . LEU A 1 195 ? 0.226 8.966 11.659 1.00 90.19 195 LEU A C 1
ATOM 1276 O O . LEU A 1 195 ? -0.736 8.202 11.642 1.00 90.19 195 LEU A O 1
ATOM 1280 N N . ASN A 1 196 ? 1.119 8.936 12.648 1.00 85.50 196 ASN A N 1
ATOM 1281 C CA . ASN A 1 196 ? 0.896 8.114 13.842 1.00 85.50 196 ASN A CA 1
ATOM 1282 C C . ASN A 1 196 ? -0.098 8.829 14.783 1.00 85.50 196 ASN A C 1
ATOM 1284 O O . ASN A 1 196 ? 0.309 9.406 15.786 1.00 85.50 196 ASN A O 1
ATOM 1288 N N . ASN A 1 197 ? -1.383 8.914 14.428 1.00 78.88 197 ASN A N 1
ATOM 1289 C CA . ASN A 1 197 ? -2.375 9.798 15.059 1.00 78.88 197 ASN A CA 1
ATOM 1290 C C . ASN A 1 197 ? -3.056 9.173 16.294 1.00 78.88 197 ASN A C 1
ATOM 1292 O O . ASN A 1 197 ? -4.281 9.097 16.401 1.00 78.88 197 ASN A O 1
ATOM 1296 N N . VAL A 1 198 ? -2.246 8.737 17.256 1.00 72.38 198 VAL A N 1
ATOM 1297 C CA . VAL A 1 198 ? -2.717 8.095 18.489 1.00 72.38 198 VAL A CA 1
ATOM 1298 C C . VAL A 1 198 ? -3.197 9.156 19.486 1.00 72.38 198 VAL A C 1
ATOM 1300 O O . VAL A 1 198 ? -2.400 9.824 20.146 1.00 72.38 198 VAL A O 1
ATOM 1303 N N . ALA A 1 199 ? -4.520 9.327 19.593 1.00 60.97 199 ALA A N 1
ATOM 1304 C CA . ALA A 1 199 ? -5.148 10.390 20.393 1.00 60.97 199 ALA A CA 1
ATOM 1305 C C . ALA A 1 199 ? -5.153 10.132 21.915 1.00 60.97 199 ALA A C 1
ATOM 1307 O O . ALA A 1 199 ? -5.361 11.051 22.706 1.00 60.97 199 ALA A O 1
ATOM 1308 N N . THR A 1 200 ? -4.941 8.888 22.349 1.00 57.88 200 THR A N 1
ATOM 1309 C CA . THR A 1 200 ? -4.892 8.495 23.768 1.00 57.88 200 THR A CA 1
ATOM 1310 C C . THR A 1 200 ? -3.816 7.442 23.977 1.00 57.88 200 THR A C 1
ATOM 1312 O O . THR A 1 200 ? -3.572 6.647 23.081 1.00 57.88 200 THR A O 1
ATOM 1315 N N . VAL A 1 201 ? -3.166 7.469 25.147 1.00 53.78 201 VAL A N 1
ATOM 1316 C CA . VAL A 1 201 ? -2.044 6.605 25.568 1.00 53.78 201 VAL A CA 1
ATOM 1317 C C . VAL A 1 201 ? -2.105 5.212 24.918 1.00 53.78 201 VAL A C 1
ATOM 1319 O O . VAL A 1 201 ? -2.930 4.380 25.287 1.00 53.78 201 VAL A O 1
ATOM 1322 N N . GLY A 1 202 ? -1.246 4.982 23.928 1.00 57.56 202 GLY A N 1
ATOM 1323 C CA . GLY A 1 202 ? -1.210 3.777 23.105 1.00 57.56 202 GLY A CA 1
ATOM 1324 C C . GLY A 1 202 ? 0.120 3.686 22.358 1.00 57.56 202 GLY A C 1
ATOM 1325 O O . GLY A 1 202 ? 0.824 4.684 22.225 1.00 57.56 202 GLY A O 1
ATOM 1326 N N . THR A 1 203 ? 0.483 2.481 21.919 1.00 70.44 203 THR A N 1
ATOM 1327 C CA . THR A 1 203 ? 1.772 2.156 21.278 1.00 70.44 203 THR A CA 1
ATOM 1328 C C . THR A 1 203 ? 1.635 1.953 19.771 1.00 70.44 203 THR A C 1
ATOM 1330 O O . THR A 1 203 ? 2.336 1.113 19.209 1.00 70.44 203 THR A O 1
ATOM 1333 N N . GLY A 1 204 ? 0.691 2.646 19.127 1.00 79.00 204 GLY A N 1
ATOM 1334 C CA . GLY A 1 204 ? 0.531 2.549 17.679 1.00 79.00 204 GLY A CA 1
ATOM 1335 C C . GLY A 1 204 ? 1.830 2.929 16.971 1.00 79.00 204 GLY A C 1
ATOM 1336 O O . GLY A 1 204 ? 2.603 3.744 17.476 1.00 79.00 204 GLY A O 1
ATOM 1337 N N . SER A 1 205 ? 2.108 2.303 15.832 1.00 87.94 205 SER A N 1
ATOM 1338 C CA . SER A 1 205 ? 3.341 2.566 15.090 1.00 87.94 205 SER A CA 1
ATOM 1339 C C . SER A 1 205 ? 3.126 2.466 13.592 1.00 87.94 205 SER A C 1
ATOM 1341 O O . SER A 1 205 ? 2.355 1.635 13.112 1.00 87.94 205 SER A O 1
ATOM 1343 N N . ILE A 1 206 ? 3.873 3.278 12.851 1.00 92.12 206 ILE A N 1
ATOM 1344 C CA . ILE A 1 206 ? 4.030 3.124 11.410 1.00 92.12 206 ILE A CA 1
ATOM 1345 C C . ILE A 1 206 ? 5.506 2.856 11.150 1.00 92.12 206 ILE A C 1
ATOM 1347 O O . ILE A 1 206 ? 6.364 3.656 11.519 1.00 92.12 206 ILE A O 1
ATOM 1351 N N . THR A 1 207 ? 5.810 1.710 10.555 1.00 94.44 207 THR A N 1
ATOM 1352 C CA . THR A 1 207 ? 7.168 1.312 10.193 1.00 94.44 207 THR A CA 1
ATOM 1353 C C . THR A 1 207 ? 7.262 1.220 8.682 1.00 94.44 207 THR A C 1
ATOM 1355 O O . THR A 1 207 ? 6.462 0.532 8.057 1.00 94.44 207 THR A O 1
ATOM 1358 N N . ILE A 1 208 ? 8.239 1.917 8.105 1.00 95.62 208 ILE A N 1
ATOM 1359 C CA . ILE A 1 208 ? 8.513 1.916 6.668 1.00 95.62 208 ILE A CA 1
ATOM 1360 C C . ILE A 1 208 ? 9.927 1.389 6.480 1.00 95.62 208 ILE A C 1
ATOM 1362 O O . ILE A 1 208 ? 10.878 1.931 7.043 1.00 95.62 208 ILE A O 1
ATOM 1366 N N . ILE A 1 209 ? 10.048 0.311 5.717 1.00 96.69 209 ILE A N 1
ATOM 1367 C CA . ILE A 1 209 ? 11.316 -0.317 5.369 1.00 96.69 209 ILE A CA 1
ATOM 1368 C C . ILE A 1 209 ? 11.391 -0.363 3.854 1.00 96.69 209 ILE A C 1
ATOM 1370 O O . ILE A 1 209 ? 10.514 -0.906 3.189 1.00 96.69 209 ILE A O 1
ATOM 1374 N N . GLY A 1 210 ? 12.460 0.199 3.322 1.00 96.12 210 GLY A N 1
ATOM 1375 C CA . GLY A 1 210 ? 12.751 0.171 1.907 1.00 96.12 210 GLY A CA 1
ATOM 1376 C C . GLY A 1 210 ? 14.043 -0.576 1.632 1.00 96.12 210 GLY A C 1
ATOM 1377 O O . GLY A 1 210 ? 15.006 -0.456 2.390 1.00 96.12 210 GLY A O 1
ATOM 1378 N N . THR A 1 211 ? 14.067 -1.360 0.564 1.00 94.56 211 THR A N 1
ATOM 1379 C CA . THR A 1 211 ? 15.284 -1.964 0.018 1.00 94.56 211 THR A CA 1
ATOM 1380 C C . THR A 1 211 ? 15.398 -1.554 -1.436 1.00 94.56 211 THR A C 1
ATOM 1382 O O . THR A 1 211 ? 14.539 -1.926 -2.227 1.00 94.56 211 THR A O 1
ATOM 1385 N N . ALA A 1 212 ? 16.451 -0.818 -1.778 1.00 89.81 212 ALA A N 1
ATOM 1386 C CA . ALA A 1 212 ? 16.768 -0.472 -3.156 1.00 89.81 212 ALA A CA 1
ATOM 1387 C C . ALA A 1 212 ? 17.916 -1.312 -3.704 1.00 89.81 212 ALA A C 1
ATOM 1389 O O . ALA A 1 212 ? 18.765 -1.816 -2.957 1.00 89.81 212 ALA A O 1
ATOM 1390 N N . PHE A 1 213 ? 17.959 -1.406 -5.028 1.00 83.12 213 PHE A N 1
ATOM 1391 C CA . PHE A 1 213 ? 19.081 -1.951 -5.774 1.00 83.12 213 PHE A CA 1
ATOM 1392 C C . PHE A 1 213 ? 19.532 -0.925 -6.813 1.00 83.12 213 PHE A C 1
ATOM 1394 O O . PHE A 1 213 ? 18.744 -0.102 -7.248 1.00 83.12 213 PHE A O 1
ATOM 1401 N N . VAL A 1 214 ? 20.818 -0.982 -7.173 1.00 70.06 214 VAL A N 1
ATOM 1402 C CA . VAL A 1 214 ? 21.478 -0.249 -8.274 1.00 70.06 214 VAL A CA 1
ATOM 1403 C C . VAL A 1 214 ? 20.756 1.030 -8.740 1.00 70.06 214 VAL A C 1
ATOM 1405 O O . VAL A 1 214 ? 19.987 0.992 -9.689 1.00 70.06 214 VAL A O 1
ATOM 1408 N N . GLY A 1 215 ? 21.103 2.175 -8.153 1.00 73.88 215 GLY A N 1
ATOM 1409 C CA . GLY A 1 215 ? 20.709 3.491 -8.671 1.00 73.88 215 GLY A CA 1
ATOM 1410 C C . GLY A 1 215 ? 19.570 4.175 -7.924 1.00 73.88 215 GLY A C 1
ATOM 1411 O O . GLY A 1 215 ? 19.630 5.395 -7.862 1.00 73.88 215 GLY A O 1
ATOM 1412 N N . GLY A 1 216 ? 18.647 3.418 -7.319 1.00 83.81 216 GLY A N 1
ATOM 1413 C CA . GLY A 1 216 ? 17.529 3.977 -6.549 1.00 83.81 216 GLY A CA 1
ATOM 1414 C C . GLY A 1 216 ? 17.754 4.080 -5.038 1.00 83.81 216 GLY A C 1
ATOM 1415 O O . GLY A 1 216 ? 18.787 3.669 -4.479 1.00 83.81 216 GLY A O 1
ATOM 1416 N N . GLU A 1 217 ? 16.729 4.580 -4.363 1.00 89.19 217 GLU A N 1
ATOM 1417 C CA . GLU A 1 217 ? 16.696 4.938 -2.960 1.00 89.19 217 GLU A CA 1
ATOM 1418 C C . GLU A 1 217 ? 15.872 3.925 -2.169 1.00 89.19 217 GLU A C 1
ATOM 1420 O O . GLU A 1 217 ? 14.796 3.471 -2.554 1.00 89.19 217 GLU A O 1
ATOM 1425 N N . ALA A 1 218 ? 16.355 3.559 -0.979 1.00 91.75 218 ALA A N 1
ATOM 1426 C CA . ALA A 1 218 ? 15.567 2.701 -0.099 1.00 91.75 218 ALA A CA 1
ATOM 1427 C C . ALA A 1 218 ? 14.186 3.328 0.159 1.00 91.75 218 ALA A C 1
ATOM 1429 O O . ALA A 1 218 ? 13.163 2.667 0.007 1.00 91.75 218 ALA A O 1
ATOM 1430 N N . ILE A 1 219 ? 14.168 4.609 0.519 1.00 92.56 219 ILE A N 1
ATOM 1431 C CA . ILE A 1 219 ? 12.950 5.401 0.651 1.00 92.56 219 ILE A CA 1
ATOM 1432 C C . ILE A 1 219 ? 13.172 6.681 -0.145 1.00 92.56 219 ILE A C 1
ATOM 1434 O O . ILE A 1 219 ? 14.017 7.486 0.255 1.00 92.56 219 ILE A O 1
ATOM 1438 N N . ASP A 1 220 ? 12.404 6.859 -1.214 1.00 88.75 220 ASP A N 1
ATOM 1439 C CA . ASP A 1 220 ? 12.340 8.101 -1.967 1.00 88.75 220 ASP A CA 1
ATOM 1440 C C . ASP A 1 220 ? 11.132 8.935 -1.522 1.00 88.75 220 ASP A C 1
ATOM 1442 O O . ASP A 1 220 ? 10.006 8.461 -1.343 1.00 88.75 220 ASP A O 1
ATOM 1446 N N . MET A 1 221 ? 11.392 10.214 -1.307 1.00 85.31 221 MET A N 1
ATOM 1447 C CA . MET A 1 221 ? 10.398 11.228 -0.998 1.00 85.31 221 MET A CA 1
ATOM 1448 C C . MET A 1 221 ? 10.647 12.390 -1.948 1.00 85.31 221 MET A C 1
ATOM 1450 O O . MET A 1 221 ? 11.060 13.461 -1.498 1.00 85.31 221 MET A O 1
ATOM 1454 N N . ASN A 1 222 ? 10.451 12.139 -3.244 1.00 68.69 222 ASN A N 1
ATOM 1455 C CA . ASN A 1 222 ? 10.721 13.056 -4.343 1.00 68.69 222 ASN A CA 1
ATOM 1456 C C . ASN A 1 222 ? 10.322 14.501 -3.990 1.00 68.69 222 ASN A C 1
ATOM 1458 O O . ASN A 1 222 ? 9.145 14.872 -3.907 1.00 68.69 222 ASN A O 1
ATOM 1462 N N . ASP A 1 223 ? 11.334 15.322 -3.714 1.00 54.25 223 ASP A N 1
ATOM 1463 C CA . ASP A 1 223 ? 11.206 16.655 -3.123 1.00 54.25 223 ASP A CA 1
ATOM 1464 C C . ASP A 1 223 ? 11.117 17.768 -4.182 1.00 54.25 223 ASP A C 1
ATOM 1466 O O . ASP A 1 223 ? 11.061 18.959 -3.854 1.00 54.25 223 ASP A O 1
ATOM 1470 N N . GLY A 1 224 ? 11.060 17.379 -5.462 1.00 48.19 224 GLY A N 1
ATOM 1471 C CA . GLY A 1 224 ? 11.123 18.272 -6.616 1.00 48.19 224 GLY A CA 1
ATOM 1472 C C . GLY A 1 224 ? 9.864 19.105 -6.878 1.00 48.19 224 GLY A C 1
ATOM 1473 O O . GLY A 1 224 ? 9.900 20.024 -7.701 1.00 48.19 224 GLY A O 1
ATOM 1474 N N . THR A 1 225 ? 8.752 18.843 -6.186 1.00 53.09 225 THR A N 1
ATOM 1475 C CA . THR A 1 225 ? 7.523 19.647 -6.294 1.00 53.09 225 THR A CA 1
ATOM 1476 C C . THR A 1 225 ? 7.270 20.460 -5.015 1.00 53.09 225 THR A C 1
ATOM 1478 O O . THR A 1 225 ? 7.630 20.040 -3.917 1.00 53.09 225 THR A O 1
ATOM 1481 N N . PRO A 1 226 ? 6.635 21.648 -5.098 1.00 51.41 226 PRO A N 1
ATOM 1482 C CA . PRO A 1 226 ? 6.353 22.485 -3.921 1.00 51.41 226 PRO A CA 1
ATOM 1483 C C . PRO A 1 226 ? 5.404 21.832 -2.896 1.00 51.41 226 PRO A C 1
ATOM 1485 O O . PRO A 1 226 ? 5.236 22.348 -1.787 1.00 51.41 226 PRO A O 1
ATOM 1488 N N . ASN A 1 227 ? 4.806 20.700 -3.257 1.00 55.84 227 ASN A N 1
ATOM 1489 C CA . ASN A 1 227 ? 3.798 19.974 -2.511 1.00 55.84 227 ASN A CA 1
ATOM 1490 C C . ASN A 1 227 ? 4.456 18.879 -1.662 1.00 55.84 227 ASN A C 1
ATOM 1492 O O . ASN A 1 227 ? 4.639 17.744 -2.090 1.00 55.84 227 ASN A O 1
ATOM 1496 N N . LYS A 1 228 ? 4.849 19.250 -0.442 1.00 62.41 228 LYS A N 1
ATOM 1497 C CA . LYS A 1 228 ? 5.627 18.385 0.451 1.00 62.41 228 LYS A CA 1
ATOM 1498 C C . LYS A 1 228 ? 4.762 17.300 1.091 1.00 62.41 228 LYS A C 1
ATOM 1500 O O . LYS A 1 228 ? 3.784 17.619 1.769 1.00 62.41 228 LYS A O 1
ATOM 1505 N N . SER A 1 229 ? 5.184 16.045 0.957 1.00 74.12 229 SER A N 1
ATOM 1506 C CA . SER A 1 229 ? 4.700 14.937 1.786 1.00 74.12 229 SER A CA 1
ATOM 1507 C C . SER A 1 229 ? 4.943 15.238 3.271 1.00 74.12 229 SER A C 1
ATOM 1509 O O . SER A 1 229 ? 5.931 15.875 3.651 1.00 74.12 229 SER A O 1
ATOM 1511 N N . VAL A 1 230 ? 4.018 14.812 4.129 1.00 75.38 230 VAL A N 1
ATOM 1512 C CA . VAL A 1 230 ? 4.046 15.113 5.564 1.00 75.38 230 VAL A CA 1
ATOM 1513 C C . VAL A 1 230 ? 4.146 13.820 6.358 1.00 75.38 230 VAL A C 1
ATOM 1515 O O . VAL A 1 230 ? 3.225 13.010 6.358 1.00 75.38 230 VAL A O 1
ATOM 1518 N N . ILE A 1 231 ? 5.232 13.672 7.115 1.00 79.25 231 ILE A N 1
ATOM 1519 C CA . ILE A 1 231 ? 5.393 12.606 8.108 1.00 79.25 231 ILE A CA 1
ATOM 1520 C C . ILE A 1 231 ? 5.285 13.236 9.495 1.00 79.25 231 ILE A C 1
ATOM 1522 O O . ILE A 1 231 ? 6.041 14.151 9.830 1.00 79.25 231 ILE A O 1
ATOM 1526 N N . ARG A 1 232 ? 4.321 12.786 10.303 1.00 75.94 232 ARG A N 1
ATOM 1527 C CA . ARG A 1 232 ? 4.132 13.250 11.685 1.00 75.94 232 ARG A CA 1
ATOM 1528 C C . ARG A 1 232 ? 3.944 12.066 12.618 1.00 75.94 232 ARG A C 1
ATOM 1530 O O . ARG A 1 232 ? 3.053 11.242 12.420 1.00 75.94 232 ARG A O 1
ATOM 1537 N N . SER A 1 233 ? 4.729 12.040 13.685 1.00 66.12 233 SER A N 1
ATOM 1538 C CA . SER A 1 233 ? 4.413 11.232 14.855 1.00 66.12 233 SER A CA 1
ATOM 1539 C C . SER A 1 233 ? 3.396 11.968 15.733 1.00 66.12 233 SER A C 1
ATOM 1541 O O . SER A 1 233 ? 3.487 13.182 15.934 1.00 66.12 233 SER A O 1
ATOM 1543 N N . GLY A 1 234 ? 2.391 11.249 16.229 1.00 59.34 234 GLY A N 1
ATOM 1544 C CA . GLY A 1 234 ? 1.544 11.716 17.324 1.00 59.34 234 GLY A CA 1
ATOM 1545 C C . GLY A 1 234 ? 2.236 11.527 18.670 1.00 59.34 234 GLY A C 1
ATOM 1546 O O . GLY A 1 234 ? 3.411 11.176 18.752 1.00 59.34 234 GLY A O 1
ATOM 1547 N N . SER A 1 235 ? 1.510 11.766 19.758 1.00 52.59 235 SER A N 1
ATOM 1548 C CA . SER A 1 235 ? 2.071 11.812 21.115 1.00 52.59 235 SER A CA 1
ATOM 1549 C C . SER A 1 235 ? 2.389 10.445 21.750 1.00 52.59 235 SER A C 1
ATOM 1551 O O . SER A 1 235 ? 2.405 10.334 22.974 1.00 52.59 235 SER A O 1
ATOM 1553 N N . GLY A 1 236 ? 2.671 9.406 20.965 1.00 48.62 236 GLY A N 1
ATOM 1554 C CA . GLY A 1 236 ? 3.054 8.098 21.492 1.00 48.62 236 GLY A CA 1
ATOM 1555 C C . GLY A 1 236 ? 3.793 7.248 20.466 1.00 48.62 236 GLY A C 1
ATOM 1556 O O . GLY A 1 236 ? 3.149 6.691 19.587 1.00 48.62 236 GLY A O 1
ATOM 1557 N N . GLY A 1 237 ? 5.117 7.128 20.631 1.00 37.38 237 GLY A N 1
ATOM 1558 C CA . GLY A 1 237 ? 5.971 6.173 19.906 1.00 37.38 237 GLY A CA 1
ATOM 1559 C C . GLY A 1 237 ? 6.463 6.657 18.556 1.00 37.38 237 GLY A C 1
ATOM 1560 O O . GLY A 1 237 ? 5.682 6.586 17.584 1.00 37.38 237 GLY A O 1
#

Sequence (237 aa):
MSAIGGSLGVANGVIGNVELSDIGGLATFGVATSTNYSIGGDLTVGAEGVVVAANAAVIAGGNLALTGTGRTGSGAGVEVAVVDGGNTSLAVTGSSTLTLNGTGGSVSSASNDGVELGSQTSTGRVRIQSEAGNITILGNGSDATGTSQTAGVQIGATTIETLAGGHINITGVAPTAATGEDADGVVIENESNILNNVATVGTGSITIIGTAFVGGEAIDMNDGTPNKSVIRSGSGG

Radius of gyration: 16.78 Å; chains: 1; bounding box: 46×44×47 Å